Protein AF-A0A8X6GRM2-F1 (afdb_monomer)

Nearest PDB structures (foldseek):
  4hec-assembly1_A  TM=7.663E-01  e=2.145E-01  Mycobacterium tuberculosis H37Rv
  4hvj-assembly1_A  TM=6.671E-01  e=1.129E-01  Mycobacterium tuberculosis H37Rv
  4hec-assembly1_B  TM=6.424E-01  e=8.730E-02  Mycobacterium tub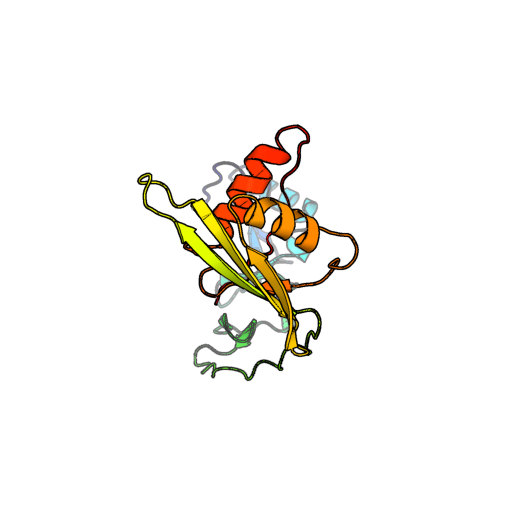erculosis H37Rv
  6vdc-assembly1_A  TM=6.188E-01  e=4.634E-01  Mycolicibacterium smegmatis
  3a98-assembly1_B  TM=2.927E-01  e=2.029E+00  Homo sapiens

Mean predicted aligned error: 14.41 Å

Radius of gyration: 28.97 Å; Cα contacts (8 Å, |Δi|>4): 260; chains: 1; bounding box: 62×34×67 Å

InterPro domains:
  IPR012337 Ribonuclease H-like superfamily [SSF53098] (100-181)
  IPR036397 Ribonuclease H superfamily [G3DSA:3.30.420.10] (96-188)

Organism: Trichonephila clavata (NCBI:txid2740835)

Structure (mmCIF, N/CA/C/O backbone):
data_AF-A0A8X6GRM2-F1
#
_entry.id   AF-A0A8X6GRM2-F1
#
loop_
_atom_site.group_PDB
_atom_site.id
_atom_site.type_symbol
_atom_site.label_atom_id
_atom_site.label_alt_id
_atom_site.label_comp_id
_atom_site.label_asym_id
_atom_site.label_entity_id
_atom_site.label_seq_id
_atom_site.pdbx_PDB_ins_code
_atom_site.Cartn_x
_atom_site.Cartn_y
_atom_site.Cartn_z
_atom_site.occupancy
_atom_site.B_iso_or_equiv
_atom_site.auth_seq_id
_atom_site.auth_comp_id
_atom_site.auth_asym_id
_atom_site.auth_atom_id
_atom_site.pdbx_PDB_model_num
ATOM 1 N N . MET A 1 1 ? 25.656 13.853 -28.458 1.00 44.56 1 MET A N 1
ATOM 2 C CA . MET A 1 1 ? 26.882 14.048 -27.655 1.00 44.56 1 MET A CA 1
ATOM 3 C C . MET A 1 1 ? 27.005 12.916 -26.645 1.00 44.56 1 MET A C 1
ATOM 5 O O . MET A 1 1 ? 26.009 12.570 -26.021 1.00 44.56 1 MET A O 1
ATOM 9 N N . HIS A 1 2 ? 28.186 12.307 -26.528 1.00 57.78 2 HIS A N 1
ATOM 10 C CA . HIS A 1 2 ? 28.483 11.285 -25.522 1.00 57.78 2 HIS A CA 1
ATOM 11 C C . HIS A 1 2 ? 28.728 11.97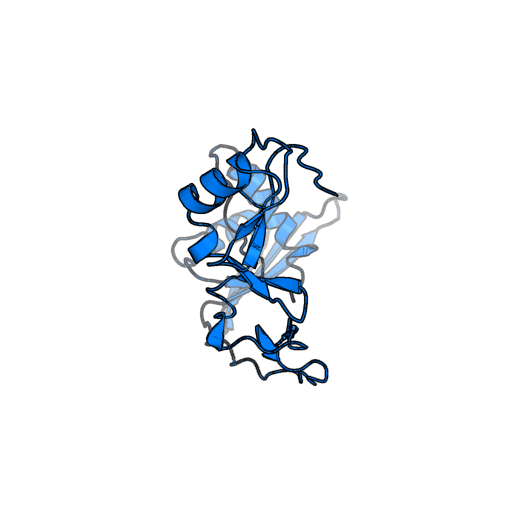2 -24.172 1.00 57.78 2 HIS A C 1
ATOM 13 O O . HIS A 1 2 ? 29.775 12.580 -23.981 1.00 57.78 2 HIS A O 1
ATOM 19 N N . ASN A 1 3 ? 27.759 11.898 -23.258 1.00 62.53 3 ASN A N 1
ATOM 20 C CA . ASN A 1 3 ? 27.896 12.397 -21.891 1.00 62.53 3 ASN A CA 1
ATOM 21 C C . ASN A 1 3 ? 27.797 11.206 -20.928 1.00 62.53 3 ASN A C 1
ATOM 23 O O . ASN A 1 3 ? 26.709 10.675 -20.705 1.00 62.53 3 ASN A O 1
ATOM 27 N N . CYS A 1 4 ? 28.944 10.731 -20.446 1.00 70.00 4 CYS A N 1
ATOM 28 C CA . CYS A 1 4 ? 29.032 9.641 -19.478 1.00 70.00 4 CYS A CA 1
ATOM 29 C C . CYS A 1 4 ? 29.541 10.218 -18.160 1.00 70.00 4 CYS A C 1
ATOM 31 O O . CYS A 1 4 ? 30.742 10.267 -17.934 1.00 70.00 4 CYS A O 1
ATOM 33 N N . THR A 1 5 ? 28.625 10.687 -17.317 1.00 68.06 5 THR A N 1
ATOM 34 C CA . THR A 1 5 ? 28.947 11.257 -16.001 1.00 68.06 5 THR A CA 1
ATOM 35 C C . THR A 1 5 ? 29.298 10.193 -14.964 1.00 68.06 5 THR A C 1
ATOM 37 O O . THR A 1 5 ? 30.147 10.435 -14.116 1.00 68.06 5 THR A O 1
ATOM 40 N N . THR A 1 6 ? 28.672 9.013 -15.022 1.00 76.44 6 THR A N 1
ATOM 41 C CA . THR A 1 6 ? 28.909 7.918 -14.056 1.00 76.44 6 THR A CA 1
ATOM 42 C C . THR A 1 6 ? 28.913 6.538 -14.703 1.00 76.44 6 THR A C 1
ATOM 44 O O . THR A 1 6 ? 29.794 5.734 -14.430 1.00 76.44 6 THR A O 1
ATOM 47 N N . ILE A 1 7 ? 27.942 6.245 -15.572 1.00 83.25 7 ILE A N 1
ATOM 48 C CA . ILE A 1 7 ? 27.835 4.974 -16.299 1.00 83.25 7 ILE A CA 1
ATOM 49 C C . ILE A 1 7 ? 27.408 5.262 -17.736 1.00 83.25 7 ILE A C 1
ATOM 51 O O . ILE A 1 7 ? 26.479 6.030 -17.988 1.00 83.25 7 ILE A O 1
ATOM 55 N N . CYS A 1 8 ? 28.051 4.608 -18.701 1.00 85.88 8 CYS A N 1
ATOM 56 C CA . CYS A 1 8 ? 27.677 4.755 -20.101 1.00 85.88 8 CYS A CA 1
ATOM 57 C C . CYS A 1 8 ? 26.325 4.101 -20.413 1.00 85.88 8 CYS A C 1
ATOM 59 O O . CYS A 1 8 ? 26.141 2.900 -20.244 1.00 85.88 8 CYS A O 1
ATOM 61 N N . HIS A 1 9 ? 25.384 4.849 -20.985 1.00 83.62 9 HIS A N 1
ATOM 62 C CA . HIS A 1 9 ? 24.090 4.299 -21.415 1.00 83.62 9 HIS A CA 1
ATOM 63 C C . HIS A 1 9 ? 24.210 3.277 -22.571 1.00 83.62 9 HIS A C 1
ATOM 65 O O . HIS A 1 9 ? 23.285 2.491 -22.813 1.00 83.62 9 HIS A O 1
ATOM 71 N N . VAL A 1 10 ? 25.340 3.261 -23.293 1.00 86.00 10 VAL A N 1
ATOM 72 C CA . VAL A 1 10 ? 25.590 2.342 -24.416 1.00 86.00 10 VAL A CA 1
ATOM 73 C C . VAL A 1 10 ? 26.208 1.021 -23.978 1.00 86.00 10 VAL A C 1
ATOM 75 O O . VAL A 1 10 ? 25.630 -0.027 -24.282 1.00 86.00 10 VAL A O 1
ATOM 78 N N . CYS A 1 11 ? 27.338 1.066 -23.268 1.00 86.94 11 CYS A N 1
ATOM 79 C CA . CYS A 1 11 ? 28.071 -0.125 -22.832 1.00 86.94 11 CYS A CA 1
ATOM 80 C C . CYS A 1 11 ? 27.881 -0.483 -21.353 1.00 86.94 11 CYS A C 1
ATOM 82 O O . CYS A 1 11 ? 28.334 -1.544 -20.946 1.00 86.94 11 CYS A O 1
ATOM 84 N N . ARG A 1 12 ? 27.217 0.365 -20.554 1.00 86.75 12 ARG A N 1
ATOM 85 C CA . ARG A 1 12 ? 27.050 0.238 -19.090 1.00 86.75 12 ARG A CA 1
ATOM 86 C C . ARG A 1 12 ? 28.351 0.146 -18.285 1.00 86.75 12 ARG A C 1
ATOM 88 O O . ARG A 1 12 ? 28.308 -0.210 -17.115 1.00 86.75 12 ARG A O 1
ATOM 95 N N . SER A 1 13 ? 29.484 0.523 -18.878 1.00 84.94 13 SER A N 1
ATOM 96 C CA . SER A 1 13 ? 30.756 0.646 -18.163 1.00 84.94 13 SER A CA 1
ATOM 97 C C . SER A 1 13 ? 30.879 2.019 -17.482 1.00 84.94 13 SER A C 1
ATOM 99 O O . SER A 1 13 ? 30.493 3.023 -18.100 1.00 84.94 13 SER A O 1
ATOM 101 N N . PRO A 1 14 ? 31.421 2.088 -16.249 1.00 82.88 14 PRO A N 1
ATOM 102 C CA . PRO A 1 14 ? 31.772 3.346 -15.593 1.00 82.88 14 PRO A CA 1
ATOM 103 C C . PRO A 1 14 ? 33.040 3.990 -16.178 1.00 82.88 14 PRO A C 1
ATOM 105 O O . PRO A 1 14 ? 33.195 5.203 -16.131 1.00 82.88 14 PRO A O 1
ATOM 108 N N . SER A 1 15 ? 33.924 3.201 -16.793 1.00 82.75 15 SER A N 1
ATOM 109 C CA . SER A 1 15 ? 35.199 3.642 -17.376 1.00 82.75 15 SER A CA 1
ATOM 110 C C . SER A 1 15 ? 35.126 3.764 -18.903 1.00 82.75 15 SER A C 1
ATOM 112 O O . SER A 1 15 ? 36.014 3.328 -19.632 1.00 82.75 15 SER A O 1
ATOM 114 N N . CYS A 1 16 ? 34.030 4.318 -19.426 1.00 82.44 16 CYS A N 1
ATOM 115 C CA . CYS A 1 16 ? 33.823 4.407 -20.871 1.00 82.44 16 CYS A CA 1
ATOM 116 C C . CYS A 1 16 ? 34.773 5.419 -21.529 1.00 82.44 16 CYS A C 1
ATOM 118 O O . CYS A 1 16 ? 34.679 6.619 -21.283 1.00 82.44 16 CYS A O 1
ATOM 120 N N . GLN A 1 17 ? 35.638 4.935 -22.422 1.00 80.75 17 GLN A N 1
ATOM 121 C CA . GLN A 1 17 ? 36.546 5.770 -23.210 1.00 80.75 17 GLN A CA 1
ATOM 122 C C . GLN A 1 17 ? 35.862 6.312 -24.470 1.00 80.75 17 GLN A C 1
ATOM 124 O O . GLN A 1 17 ? 35.078 5.603 -25.107 1.00 80.75 17 GLN A O 1
ATOM 129 N N . ILE A 1 18 ? 36.174 7.556 -24.837 1.00 78.75 18 ILE A N 1
ATOM 130 C CA . ILE A 1 18 ? 35.721 8.192 -26.081 1.00 78.75 18 ILE A CA 1
ATOM 131 C C . ILE A 1 18 ? 36.752 7.907 -27.171 1.00 78.75 18 ILE A C 1
ATOM 133 O O . ILE A 1 18 ? 37.951 8.003 -26.933 1.00 78.75 18 ILE A O 1
ATOM 137 N N . GLY A 1 19 ? 36.286 7.563 -28.363 1.00 83.00 19 GLY A N 1
ATOM 138 C CA . GLY A 1 19 ? 37.124 7.337 -29.529 1.00 83.00 19 GLY A CA 1
ATOM 139 C C . GLY A 1 19 ? 36.282 7.346 -30.797 1.00 83.00 19 GLY A C 1
ATOM 140 O O . GLY A 1 19 ? 35.220 7.972 -30.855 1.00 83.00 19 GLY A O 1
ATOM 141 N N . GLU A 1 20 ? 36.741 6.631 -31.817 1.00 84.56 20 GLU A N 1
ATOM 142 C CA . GLU A 1 20 ? 35.996 6.516 -33.065 1.00 84.56 20 GLU A CA 1
ATOM 143 C C . GLU A 1 20 ? 34.684 5.757 -32.861 1.00 84.56 20 GLU A C 1
ATOM 145 O O . GLU A 1 20 ? 34.629 4.674 -32.267 1.00 84.56 20 GLU A O 1
ATOM 150 N N . SER A 1 21 ? 33.596 6.355 -33.347 1.00 85.50 21 SER A N 1
ATOM 151 C CA . SER A 1 21 ? 32.270 5.768 -33.212 1.00 85.50 21 SER A CA 1
ATOM 152 C C . SER A 1 21 ? 32.109 4.592 -34.166 1.00 85.50 21 SER A C 1
ATOM 154 O O . SER A 1 21 ? 32.223 4.736 -35.380 1.00 85.50 21 SER A O 1
ATOM 156 N N . LYS A 1 22 ? 31.758 3.434 -33.612 1.00 87.12 22 LYS A N 1
ATOM 157 C CA . LYS A 1 22 ? 31.530 2.190 -34.353 1.00 87.12 22 LYS A CA 1
ATOM 158 C C . LYS A 1 22 ? 30.083 1.753 -34.194 1.00 87.12 22 LYS A C 1
ATOM 160 O O . LYS A 1 22 ? 29.509 1.877 -33.114 1.00 87.12 22 LYS A O 1
ATOM 165 N N . ARG A 1 23 ? 29.465 1.235 -35.254 1.00 89.69 23 ARG A N 1
ATOM 166 C CA . ARG A 1 23 ? 28.099 0.696 -35.187 1.00 89.69 23 ARG A CA 1
ATOM 167 C C . ARG A 1 23 ? 28.132 -0.810 -35.014 1.00 89.69 23 ARG A C 1
ATOM 169 O O . ARG A 1 23 ? 28.815 -1.503 -35.761 1.00 89.69 23 ARG A O 1
ATOM 176 N N . CYS A 1 24 ? 27.368 -1.321 -34.057 1.00 90.06 24 CYS A N 1
ATOM 177 C CA . CYS A 1 24 ? 27.240 -2.758 -33.871 1.00 90.06 24 CYS A CA 1
ATOM 178 C C . CYS A 1 24 ? 26.323 -3.376 -34.931 1.00 90.06 24 CYS A C 1
ATOM 180 O O . CYS A 1 24 ? 25.191 -2.933 -35.088 1.00 90.06 24 CYS A O 1
ATOM 182 N N . CYS A 1 25 ? 26.776 -4.418 -35.632 1.00 88.75 25 CYS A N 1
ATOM 183 C CA . CYS A 1 25 ? 25.959 -5.137 -36.616 1.00 88.75 25 CYS A CA 1
ATOM 184 C C . CYS A 1 25 ? 24.812 -5.944 -35.981 1.00 88.75 25 CYS A C 1
ATOM 186 O O . CYS A 1 25 ? 23.759 -6.100 -36.594 1.00 88.75 25 CYS A O 1
ATOM 188 N N . ASP A 1 26 ? 24.977 -6.394 -34.735 1.00 88.06 26 ASP A N 1
ATOM 189 C CA . ASP A 1 26 ? 24.023 -7.289 -34.064 1.00 88.06 26 ASP A CA 1
ATOM 190 C C . ASP A 1 26 ? 22.801 -6.521 -33.519 1.00 88.06 26 ASP A C 1
ATOM 192 O O . ASP A 1 26 ? 21.641 -6.944 -33.635 1.00 88.06 26 ASP A O 1
ATOM 196 N N . CYS A 1 27 ? 23.054 -5.350 -32.928 1.00 90.25 27 CYS A N 1
ATOM 197 C CA . CYS A 1 27 ? 22.046 -4.536 -32.249 1.00 90.25 27 CYS A CA 1
ATOM 198 C C . CYS A 1 27 ? 21.827 -3.150 -32.872 1.00 90.25 27 CYS A C 1
ATOM 200 O O . CYS A 1 27 ? 20.965 -2.418 -32.396 1.00 90.25 27 CYS A O 1
ATOM 202 N N . ASP A 1 28 ? 22.582 -2.778 -33.910 1.00 91.31 28 ASP A N 1
ATOM 203 C CA . ASP A 1 28 ? 22.515 -1.489 -34.621 1.00 91.31 28 ASP A CA 1
ATOM 204 C C . ASP A 1 28 ? 22.774 -0.236 -33.762 1.00 91.31 28 ASP A C 1
ATOM 206 O O . ASP A 1 28 ? 22.647 0.887 -34.252 1.00 91.31 28 ASP A O 1
ATOM 210 N N . ARG A 1 29 ? 23.188 -0.400 -32.498 1.00 90.50 29 ARG A N 1
ATOM 211 C CA . ARG A 1 29 ? 23.549 0.715 -31.613 1.00 90.50 29 ARG A CA 1
ATOM 212 C C . ARG A 1 29 ? 24.912 1.289 -32.001 1.00 90.50 29 ARG A C 1
ATOM 214 O O . ARG A 1 29 ? 25.844 0.543 -32.308 1.00 90.50 29 ARG A O 1
ATOM 221 N N . ASN A 1 30 ? 25.038 2.613 -31.930 1.00 89.12 30 ASN A N 1
ATOM 222 C CA . ASN A 1 30 ? 26.325 3.302 -32.048 1.00 89.12 30 ASN A CA 1
ATOM 223 C C . ASN A 1 30 ? 27.081 3.261 -30.718 1.00 89.12 30 ASN A C 1
ATOM 225 O O . ASN A 1 30 ? 26.595 3.768 -29.708 1.00 89.12 30 ASN A O 1
ATOM 229 N N . THR A 1 31 ? 28.277 2.683 -30.733 1.00 87.38 31 THR A N 1
ATOM 230 C CA . THR A 1 31 ? 29.219 2.642 -29.611 1.00 87.38 31 THR A CA 1
ATOM 231 C C . THR A 1 31 ? 30.257 3.745 -29.771 1.00 87.38 31 THR A C 1
ATOM 233 O O . THR A 1 31 ? 30.744 3.967 -30.876 1.00 87.38 31 THR A O 1
ATOM 236 N N . GLY A 1 32 ? 30.594 4.433 -28.679 1.00 83.44 32 GLY A N 1
ATOM 237 C CA . GLY A 1 32 ? 31.442 5.633 -28.704 1.00 83.44 32 GLY A CA 1
ATOM 238 C C . GLY A 1 32 ? 32.953 5.390 -28.783 1.00 83.44 32 GLY A C 1
ATOM 239 O O . GLY A 1 32 ? 33.701 6.355 -28.696 1.00 83.44 32 GLY A O 1
ATOM 240 N N . SER A 1 33 ? 33.398 4.133 -28.873 1.00 88.12 33 SER A N 1
ATOM 241 C CA . SER A 1 33 ? 34.798 3.708 -29.038 1.00 88.12 33 SER A CA 1
ATOM 242 C C . SER A 1 33 ? 34.879 2.189 -29.225 1.00 88.12 33 SER A C 1
ATOM 244 O O . SER A 1 33 ? 33.906 1.472 -28.963 1.00 88.12 33 SER A O 1
ATOM 246 N N . GLU A 1 34 ? 36.057 1.673 -29.586 1.00 87.62 34 GLU A N 1
ATOM 247 C CA . GLU A 1 34 ? 36.329 0.227 -29.597 1.00 87.62 34 GLU A CA 1
ATOM 248 C C . GLU A 1 34 ? 36.202 -0.392 -28.190 1.00 87.62 34 GLU A C 1
ATOM 250 O O . GLU A 1 34 ? 35.673 -1.492 -28.035 1.00 87.62 34 GLU A O 1
ATOM 255 N N . PHE A 1 35 ? 36.598 0.337 -27.140 1.00 88.19 35 PHE A N 1
ATOM 256 C CA . PHE A 1 35 ? 36.386 -0.088 -25.753 1.00 88.19 35 PHE A CA 1
ATOM 257 C C . PHE A 1 35 ? 34.892 -0.212 -25.426 1.00 88.19 35 PHE A C 1
ATOM 259 O O . PHE A 1 35 ? 34.437 -1.225 -24.894 1.00 88.19 35 PHE A O 1
ATOM 266 N N . CYS A 1 36 ? 34.103 0.801 -25.801 1.00 88.19 36 CYS A N 1
ATOM 267 C CA . CYS A 1 36 ? 32.653 0.799 -25.632 1.00 88.19 36 CYS A CA 1
ATOM 268 C C . CYS A 1 36 ? 32.012 -0.385 -26.375 1.00 88.19 36 CYS A C 1
ATOM 270 O O . CYS A 1 36 ? 31.091 -1.006 -25.848 1.00 88.19 36 CYS A O 1
ATOM 272 N N . PHE A 1 37 ? 32.521 -0.734 -27.560 1.00 88.88 37 PHE A N 1
ATOM 273 C CA . PHE A 1 37 ? 32.056 -1.874 -28.348 1.00 88.88 37 PHE A CA 1
ATOM 274 C C . PHE A 1 37 ? 32.299 -3.223 -27.660 1.00 88.88 37 PHE A C 1
ATOM 276 O O . PHE A 1 37 ? 31.374 -4.035 -27.576 1.00 88.88 37 PHE A O 1
ATOM 283 N N . LYS A 1 38 ? 33.504 -3.445 -27.124 1.00 89.38 38 LYS A N 1
ATOM 284 C CA . LYS A 1 38 ? 33.845 -4.675 -26.391 1.00 89.38 38 LYS A CA 1
ATOM 285 C C . LYS A 1 38 ? 33.009 -4.819 -25.122 1.00 89.38 38 LYS A C 1
ATOM 287 O O . LYS A 1 38 ? 32.263 -5.787 -24.995 1.00 89.38 38 LYS A O 1
ATOM 292 N N . ALA A 1 39 ? 33.006 -3.789 -24.274 1.00 90.38 39 ALA A N 1
ATOM 293 C CA . ALA A 1 39 ? 32.221 -3.778 -23.040 1.00 90.38 39 ALA A CA 1
ATOM 294 C C . ALA A 1 39 ? 30.712 -3.942 -23.307 1.00 90.38 39 ALA A C 1
ATOM 296 O O . ALA A 1 39 ? 29.997 -4.583 -22.543 1.00 90.38 39 ALA A O 1
ATOM 297 N N . HIS A 1 40 ? 30.203 -3.388 -24.413 1.00 89.62 40 HIS A N 1
ATOM 298 C CA . HIS A 1 40 ? 28.812 -3.569 -24.827 1.00 89.62 40 HIS A CA 1
ATOM 299 C C . HIS A 1 40 ? 28.461 -5.041 -25.114 1.00 89.62 40 HIS A C 1
ATOM 301 O O . HIS A 1 40 ? 27.376 -5.486 -24.724 1.00 89.62 40 HIS A O 1
ATOM 307 N N . LYS A 1 41 ? 29.361 -5.783 -25.777 1.00 89.06 41 LYS A N 1
ATOM 308 C CA . LYS A 1 41 ? 29.188 -7.217 -26.055 1.00 89.06 41 LYS A CA 1
ATOM 309 C C . LYS A 1 41 ? 29.347 -8.063 -24.794 1.00 89.06 41 LYS A C 1
ATOM 311 O O . LYS A 1 41 ? 28.481 -8.885 -24.522 1.00 89.06 41 LYS A O 1
ATOM 316 N N . GLU A 1 42 ? 30.387 -7.812 -24.005 1.00 90.94 42 GLU A N 1
ATOM 317 C CA . GLU A 1 42 ? 30.668 -8.537 -22.756 1.00 90.94 42 GLU A CA 1
ATOM 318 C C . GLU A 1 42 ? 29.528 -8.401 -21.738 1.00 90.94 42 GLU A C 1
ATOM 320 O O . GLU A 1 42 ? 29.125 -9.378 -21.115 1.00 90.94 42 GLU A O 1
ATOM 325 N N . ASN A 1 43 ? 28.915 -7.217 -21.637 1.00 88.88 43 ASN A N 1
ATOM 326 C CA . ASN A 1 43 ? 27.765 -6.982 -20.758 1.00 88.88 43 ASN A CA 1
ATOM 327 C C . ASN A 1 43 ? 26.434 -7.565 -21.289 1.00 88.88 43 ASN A C 1
ATOM 329 O O . ASN A 1 43 ? 25.370 -7.320 -20.701 1.00 88.88 43 ASN A O 1
ATOM 333 N N . GLY A 1 44 ? 26.451 -8.290 -22.416 1.00 90.06 44 GLY A N 1
ATOM 334 C CA . GLY A 1 44 ? 25.271 -8.929 -23.009 1.00 90.06 44 GLY A CA 1
ATOM 335 C C . GLY A 1 44 ? 24.184 -7.929 -23.410 1.00 90.06 44 GLY A C 1
ATOM 336 O O . GLY A 1 44 ? 22.986 -8.191 -23.274 1.00 90.06 44 GLY A O 1
ATOM 337 N N . LEU A 1 45 ? 24.570 -6.717 -23.828 1.00 89.81 45 LEU A N 1
ATOM 338 C CA . LEU A 1 45 ? 23.604 -5.671 -24.172 1.00 89.81 45 LEU A CA 1
ATOM 339 C C . LEU A 1 45 ? 23.003 -5.876 -25.564 1.00 89.81 45 LEU A C 1
ATOM 341 O O . LEU A 1 45 ? 21.862 -5.458 -25.774 1.00 89.81 45 LEU A O 1
ATOM 345 N N . CYS A 1 46 ? 23.721 -6.547 -26.473 1.00 90.25 46 CYS A N 1
ATOM 346 C CA . CYS A 1 46 ? 23.211 -6.955 -27.788 1.00 90.25 46 CYS A CA 1
ATOM 347 C C . CYS A 1 46 ? 21.937 -7.805 -27.687 1.00 90.25 46 CYS A C 1
ATOM 349 O O . CYS A 1 46 ? 21.029 -7.650 -28.511 1.00 90.25 46 CYS A O 1
ATOM 351 N N . ASP A 1 47 ? 21.858 -8.655 -26.663 1.00 90.06 47 ASP A N 1
ATOM 352 C CA . ASP A 1 47 ? 20.760 -9.608 -26.450 1.00 90.06 47 ASP A CA 1
ATOM 353 C C . ASP A 1 47 ? 19.552 -8.965 -25.770 1.00 90.06 47 ASP A C 1
ATOM 355 O O . ASP A 1 47 ? 18.442 -9.491 -25.800 1.00 90.06 47 ASP A O 1
ATOM 359 N N . LYS A 1 48 ? 19.746 -7.797 -25.154 1.00 90.9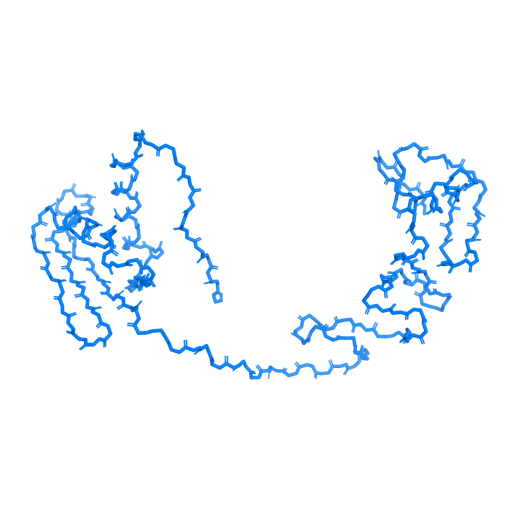4 48 LYS A N 1
ATOM 360 C CA . LYS A 1 48 ? 18.701 -7.096 -24.398 1.00 90.94 48 LYS A CA 1
ATOM 361 C C . LYS A 1 48 ? 18.123 -5.922 -25.168 1.00 90.94 48 LYS A C 1
ATOM 363 O O . LYS A 1 48 ? 16.933 -5.644 -25.044 1.00 90.94 48 LYS A O 1
ATOM 368 N N . LEU A 1 49 ? 18.951 -5.221 -25.936 1.00 92.25 49 LEU A N 1
ATOM 369 C CA . LEU A 1 49 ? 18.611 -3.958 -26.580 1.00 92.25 49 LEU A CA 1
ATOM 370 C C . LEU A 1 49 ? 19.009 -3.978 -28.054 1.00 92.25 49 LEU A C 1
ATOM 372 O O . LEU A 1 49 ? 20.021 -4.564 -28.426 1.00 92.25 49 LEU A O 1
ATOM 376 N N . TYR A 1 50 ? 18.253 -3.270 -28.884 1.00 92.88 50 TYR A N 1
ATOM 377 C CA . TYR A 1 50 ? 18.657 -2.922 -30.246 1.00 92.88 50 TYR A CA 1
ATOM 378 C C . TYR A 1 50 ? 18.142 -1.530 -30.604 1.00 92.88 50 TYR A C 1
ATOM 380 O O . TYR A 1 50 ? 17.225 -1.014 -29.963 1.00 92.88 50 TYR A O 1
ATOM 388 N N . GLN A 1 51 ? 18.738 -0.917 -31.619 1.00 92.31 51 GLN A N 1
ATOM 389 C CA . GLN A 1 51 ? 18.313 0.358 -32.173 1.00 92.31 51 GLN A CA 1
ATOM 390 C C . GLN A 1 51 ? 17.687 0.141 -33.550 1.00 92.31 51 GLN A C 1
ATOM 392 O O . GLN A 1 51 ? 18.250 -0.534 -34.406 1.00 92.31 51 GLN A O 1
ATOM 397 N N . CYS A 1 52 ? 16.505 0.701 -33.786 1.00 91.44 52 CYS A N 1
ATOM 398 C CA . CYS A 1 52 ? 15.895 0.643 -35.109 1.00 91.44 52 CYS A CA 1
ATOM 399 C C . CYS A 1 52 ? 16.610 1.602 -36.070 1.00 91.44 52 CYS A C 1
ATOM 401 O O . CYS A 1 52 ? 16.777 2.776 -35.754 1.00 91.44 52 CYS A O 1
ATOM 403 N N . ARG A 1 53 ? 16.971 1.140 -37.274 1.00 89.56 53 ARG A N 1
ATOM 404 C CA . ARG A 1 53 ? 17.614 1.990 -38.295 1.00 89.56 53 ARG A CA 1
ATOM 405 C C . ARG A 1 53 ? 16.695 3.061 -38.886 1.00 89.56 53 ARG A C 1
ATOM 407 O O . ARG A 1 53 ? 17.193 4.064 -39.372 1.00 89.56 53 ARG A O 1
ATOM 414 N N . LYS A 1 54 ? 15.377 2.836 -38.868 1.00 89.19 54 LYS A N 1
ATOM 415 C CA . LYS A 1 54 ? 14.389 3.745 -39.468 1.00 89.19 54 LYS A CA 1
ATOM 416 C C . LYS A 1 54 ? 13.943 4.838 -38.497 1.00 89.19 54 LYS A C 1
ATOM 418 O O . LYS A 1 54 ? 13.988 6.007 -38.842 1.00 89.19 54 LYS A O 1
ATOM 423 N N . CYS A 1 55 ? 13.530 4.466 -37.281 1.00 88.25 55 CYS A N 1
ATOM 424 C CA . CYS A 1 55 ? 13.030 5.426 -36.286 1.00 88.25 55 CYS A CA 1
ATOM 425 C C . CYS A 1 55 ? 14.055 5.812 -35.210 1.00 88.25 55 CYS A C 1
ATOM 427 O O . CYS A 1 55 ? 13.723 6.566 -34.299 1.00 88.25 55 CYS A O 1
ATOM 429 N N . CYS A 1 56 ? 15.270 5.255 -35.255 1.00 88.75 56 CYS A N 1
ATOM 430 C CA . CYS A 1 56 ? 16.356 5.493 -34.297 1.00 88.75 56 CYS A CA 1
ATOM 431 C C . CYS A 1 56 ? 16.039 5.166 -32.822 1.00 88.75 56 CYS A C 1
ATOM 433 O O . CYS A 1 56 ? 16.913 5.356 -31.973 1.00 88.75 56 CYS A O 1
ATOM 435 N N . LYS A 1 57 ? 14.847 4.631 -32.503 1.00 88.19 57 LYS A N 1
ATOM 436 C CA . LYS A 1 57 ? 14.451 4.226 -31.144 1.00 88.19 57 LYS A CA 1
ATOM 437 C C . LYS A 1 57 ? 15.273 3.033 -30.661 1.00 88.19 57 LYS A C 1
ATOM 439 O O . LYS A 1 57 ? 15.529 2.097 -31.420 1.00 88.19 57 LYS A O 1
ATOM 444 N N . VAL A 1 58 ? 15.639 3.062 -29.380 1.00 90.69 58 VAL A N 1
ATOM 445 C CA . VAL A 1 58 ? 16.276 1.942 -28.678 1.00 90.69 58 VAL A CA 1
ATOM 446 C C . VAL A 1 58 ? 15.193 1.138 -27.965 1.00 90.69 58 VAL A C 1
ATOM 448 O O . VAL A 1 58 ? 14.537 1.654 -27.064 1.00 90.69 58 VAL A O 1
ATOM 451 N N . ASN A 1 59 ? 15.013 -0.119 -28.364 1.00 88.56 59 ASN A N 1
ATOM 452 C CA . ASN A 1 59 ? 13.971 -1.001 -27.845 1.00 88.56 59 ASN A CA 1
ATOM 453 C C . ASN A 1 59 ? 14.570 -2.148 -27.030 1.00 88.56 59 ASN A C 1
ATOM 455 O O . ASN A 1 59 ? 15.639 -2.675 -27.353 1.00 88.56 59 ASN A O 1
ATOM 459 N N . LEU A 1 60 ? 13.839 -2.569 -25.998 1.00 89.81 60 LEU A N 1
ATOM 460 C CA . LEU A 1 60 ? 14.098 -3.806 -25.269 1.00 89.81 60 LEU A CA 1
ATOM 461 C C . LEU A 1 60 ? 13.581 -4.992 -26.084 1.00 89.81 60 LEU A C 1
ATOM 463 O O . LEU A 1 60 ? 12.395 -5.049 -26.404 1.00 89.81 60 LEU A O 1
ATOM 467 N N . ARG A 1 61 ? 14.444 -5.973 -26.371 1.00 89.69 61 ARG A N 1
ATOM 468 C CA . ARG A 1 61 ? 14.070 -7.175 -27.137 1.00 89.69 61 ARG A CA 1
ATOM 469 C C . ARG A 1 61 ? 12.950 -7.977 -26.474 1.00 89.69 61 ARG A C 1
ATOM 471 O O . ARG A 1 61 ? 12.146 -8.561 -27.186 1.00 89.69 61 ARG A O 1
ATOM 478 N N . LYS A 1 62 ? 12.879 -7.959 -25.135 1.00 87.88 62 LYS A N 1
ATOM 479 C CA . LYS A 1 62 ? 11.807 -8.604 -24.358 1.00 87.88 62 LYS A CA 1
ATOM 480 C C . LYS A 1 62 ? 10.422 -7.986 -24.586 1.00 87.88 62 LYS A C 1
ATOM 482 O O . LYS A 1 62 ? 9.432 -8.695 -24.493 1.00 87.88 62 LYS A O 1
ATOM 487 N N . ASP A 1 63 ? 10.365 -6.683 -24.863 1.00 83.69 63 ASP A N 1
ATOM 488 C CA . ASP A 1 63 ? 9.105 -5.943 -24.987 1.00 83.69 63 ASP A CA 1
ATOM 489 C C . ASP A 1 63 ? 8.698 -5.800 -26.462 1.00 83.69 63 ASP A C 1
ATOM 491 O O . ASP A 1 63 ? 7.515 -5.736 -26.779 1.00 83.69 63 ASP A O 1
ATOM 495 N N . CYS A 1 64 ? 9.678 -5.737 -27.368 1.00 85.06 64 CYS A N 1
ATOM 496 C CA . CYS A 1 64 ? 9.468 -5.612 -28.805 1.00 85.06 64 CYS A CA 1
ATOM 497 C C . CYS A 1 64 ? 10.626 -6.295 -29.554 1.00 85.06 64 CYS A C 1
ATOM 499 O O . CYS A 1 64 ? 11.671 -5.665 -29.766 1.00 85.06 64 CYS A O 1
ATOM 501 N N . PRO A 1 65 ? 10.487 -7.576 -29.946 1.00 87.06 65 PRO A N 1
ATOM 502 C CA . PRO A 1 65 ? 11.490 -8.277 -30.741 1.00 87.06 65 PRO A CA 1
ATOM 503 C C . PRO A 1 65 ? 11.819 -7.521 -32.031 1.00 87.06 65 PRO A C 1
ATOM 505 O O . PRO A 1 65 ? 10.939 -6.947 -32.669 1.00 87.06 65 PRO A O 1
ATOM 508 N N . LYS A 1 66 ? 13.088 -7.554 -32.460 1.00 84.50 66 LYS A N 1
ATOM 509 C CA . LYS A 1 66 ? 13.554 -6.825 -33.658 1.00 84.50 66 LYS A CA 1
ATOM 510 C C . LYS A 1 66 ? 12.760 -7.187 -34.924 1.00 84.50 66 LYS A C 1
ATOM 512 O O . LYS A 1 66 ? 12.566 -6.326 -35.772 1.00 84.50 66 LYS A O 1
ATOM 517 N N . SER A 1 67 ? 12.288 -8.431 -35.030 1.00 85.50 67 SER A N 1
ATOM 518 C CA . SER A 1 67 ? 11.461 -8.926 -36.140 1.00 85.50 67 SER A CA 1
ATOM 519 C C . SER A 1 67 ? 10.021 -8.405 -36.135 1.00 85.50 67 SER A C 1
ATOM 521 O O . SER A 1 67 ? 9.397 -8.362 -37.187 1.00 85.50 67 SER A O 1
ATOM 523 N N . GLN A 1 68 ? 9.491 -8.015 -34.975 1.00 85.19 68 GLN A N 1
ATOM 524 C CA . GLN A 1 68 ? 8.100 -7.576 -34.804 1.00 85.19 68 GLN A CA 1
ATOM 525 C C . GLN A 1 68 ? 7.970 -6.054 -34.694 1.00 85.19 68 GLN A C 1
ATOM 527 O O . GLN A 1 68 ? 6.871 -5.533 -34.551 1.00 85.19 68 GLN A O 1
ATOM 532 N N . HIS A 1 69 ? 9.086 -5.331 -34.739 1.00 86.75 69 HIS A N 1
ATOM 533 C CA . HIS A 1 69 ? 9.086 -3.888 -34.592 1.00 86.75 69 HIS A CA 1
ATOM 534 C C . HIS A 1 69 ? 8.516 -3.180 -35.815 1.00 86.75 69 HIS A C 1
ATOM 536 O O . HIS A 1 69 ? 9.089 -3.262 -36.905 1.00 86.75 69 HIS A O 1
ATOM 542 N N . GLN A 1 70 ? 7.476 -2.376 -35.603 1.00 87.44 70 GLN A N 1
ATOM 543 C CA . GLN A 1 70 ? 7.002 -1.423 -36.597 1.00 87.44 70 GLN A CA 1
ATOM 544 C C . GLN A 1 70 ? 7.261 0.010 -36.120 1.00 87.44 70 GLN A C 1
ATOM 546 O O . GLN A 1 70 ? 7.041 0.386 -34.966 1.00 87.44 70 GLN A O 1
ATOM 551 N N . CYS A 1 71 ? 7.806 0.833 -37.015 1.00 87.81 71 CYS A N 1
ATOM 552 C CA . CYS A 1 71 ? 8.041 2.244 -36.719 1.00 87.81 71 CYS A CA 1
ATOM 553 C C . CYS A 1 71 ? 6.704 2.987 -36.619 1.00 87.81 71 CYS A C 1
ATOM 555 O O . CYS A 1 71 ? 5.787 2.695 -37.376 1.00 87.81 71 CYS A O 1
ATOM 557 N N . GLY A 1 72 ? 6.611 3.948 -35.699 1.00 83.44 72 GLY A N 1
ATOM 558 C CA . GLY A 1 72 ? 5.362 4.667 -35.403 1.00 83.44 72 GLY A CA 1
ATOM 559 C C . GLY A 1 72 ? 4.538 4.036 -34.278 1.00 83.44 72 GLY A C 1
ATOM 560 O O . GLY A 1 72 ? 3.730 4.719 -33.656 1.00 83.44 72 GLY A O 1
ATOM 561 N N . GLU A 1 73 ? 4.798 2.778 -33.914 1.00 86.06 73 GLU A N 1
ATOM 562 C CA . GLU A 1 73 ? 4.124 2.169 -32.772 1.00 86.06 73 GLU A CA 1
ATOM 563 C C . GLU A 1 73 ? 4.615 2.745 -31.432 1.00 86.06 73 GLU A C 1
ATOM 565 O O . GLU A 1 73 ? 5.790 3.104 -31.239 1.00 86.06 73 GLU A O 1
ATOM 570 N N . LYS A 1 74 ? 3.686 2.825 -30.479 1.00 82.94 74 LYS A N 1
ATOM 571 C CA . LYS A 1 74 ? 3.915 3.245 -29.094 1.00 82.94 74 LYS A CA 1
ATOM 572 C C . LYS A 1 74 ? 3.247 2.267 -28.135 1.00 82.94 74 LYS A C 1
ATOM 574 O O . LYS A 1 74 ? 2.246 1.642 -28.465 1.00 82.94 74 LYS A O 1
ATOM 579 N N . ARG A 1 75 ? 3.785 2.134 -26.923 1.00 83.12 75 ARG A N 1
ATOM 580 C CA . ARG A 1 75 ? 3.127 1.365 -25.861 1.00 83.12 75 ARG A CA 1
ATOM 581 C C . ARG A 1 75 ? 2.036 2.226 -25.232 1.00 83.12 75 ARG A C 1
ATOM 583 O O . ARG A 1 75 ? 2.330 3.305 -24.725 1.00 83.12 75 ARG A O 1
ATOM 590 N N . CYS A 1 76 ? 0.795 1.758 -25.252 1.00 84.56 76 CYS A N 1
ATOM 591 C CA . CYS A 1 76 ? -0.306 2.446 -24.588 1.00 84.56 76 CYS A CA 1
ATOM 592 C C . CYS A 1 76 ? -0.160 2.322 -23.056 1.00 84.56 76 CYS A C 1
ATOM 594 O O . CYS A 1 76 ? -0.024 1.197 -22.568 1.00 84.56 76 CYS A O 1
ATOM 596 N N . PRO A 1 77 ? -0.212 3.421 -22.279 1.00 81.69 77 PRO A N 1
ATOM 597 C CA . PRO A 1 77 ? -0.110 3.358 -20.818 1.00 81.69 77 PRO A CA 1
ATOM 598 C C . PRO A 1 77 ? -1.312 2.654 -20.173 1.00 81.69 77 PRO A C 1
ATOM 600 O O . PRO A 1 77 ? -1.149 1.976 -19.162 1.00 81.69 77 PRO A O 1
ATOM 603 N N . SER A 1 78 ? -2.493 2.755 -20.788 1.00 84.06 78 SER A N 1
ATOM 604 C CA . SER A 1 78 ? -3.739 2.203 -20.252 1.00 84.06 78 SER A CA 1
ATOM 605 C C . SER A 1 78 ? -3.870 0.703 -20.528 1.00 84.06 78 SER A C 1
ATOM 607 O O . SER A 1 78 ? -3.974 -0.088 -19.595 1.00 84.06 78 SER A O 1
ATOM 609 N N . CYS A 1 79 ? -3.801 0.271 -21.795 1.00 84.44 79 CYS A N 1
ATOM 610 C CA . CYS A 1 79 ? -3.952 -1.151 -22.139 1.00 84.44 79 CYS A CA 1
ATOM 611 C C . CYS A 1 79 ? -2.635 -1.948 -22.128 1.00 84.44 79 CYS A C 1
ATOM 613 O O . CYS A 1 79 ? -2.654 -3.165 -22.302 1.00 84.44 79 CYS A O 1
ATOM 615 N N . LYS A 1 80 ? -1.485 -1.284 -21.935 1.00 83.25 80 LYS A N 1
ATOM 616 C CA . LYS A 1 80 ? -0.128 -1.865 -21.856 1.00 83.25 80 LYS A CA 1
ATOM 617 C C . LYS A 1 80 ? 0.371 -2.584 -23.121 1.00 83.25 80 LYS A C 1
ATOM 619 O O . LYS A 1 80 ? 1.485 -3.116 -23.080 1.00 83.25 80 LYS A O 1
ATOM 624 N N . LYS A 1 81 ? -0.383 -2.555 -24.227 1.00 82.88 81 LYS A N 1
ATOM 625 C CA . LYS A 1 81 ? -0.038 -3.142 -25.538 1.00 82.88 81 LYS A CA 1
ATOM 626 C C . LYS A 1 81 ? 0.736 -2.156 -26.425 1.00 82.88 81 LYS A C 1
ATOM 628 O O . LYS A 1 81 ? 0.624 -0.942 -26.249 1.00 82.88 81 LYS A O 1
ATOM 633 N N . VAL A 1 82 ? 1.516 -2.684 -27.369 1.00 83.19 82 VAL A N 1
ATOM 634 C CA . VAL A 1 82 ? 2.127 -1.911 -28.464 1.00 83.19 82 VAL A CA 1
ATOM 635 C C . VAL A 1 82 ? 1.057 -1.679 -29.526 1.00 83.19 82 VAL A C 1
ATOM 637 O O . VAL A 1 82 ? 0.364 -2.614 -29.917 1.00 83.19 82 VAL A O 1
ATOM 640 N N . VAL A 1 83 ? 0.858 -0.423 -29.905 1.00 85.06 83 VAL A N 1
ATOM 641 C CA . VAL A 1 83 ? -0.258 0.023 -30.741 1.00 85.06 83 VAL A CA 1
ATOM 642 C C . VAL A 1 83 ? 0.203 1.112 -31.704 1.00 85.06 83 VAL A C 1
ATOM 644 O O . VAL A 1 83 ? 1.200 1.793 -31.450 1.00 85.06 83 VAL A O 1
ATOM 647 N N . ALA A 1 84 ? -0.545 1.309 -32.788 1.00 85.19 84 ALA A N 1
ATOM 648 C CA . ALA A 1 84 ? -0.307 2.386 -33.740 1.00 85.19 84 ALA A CA 1
ATOM 649 C C . ALA A 1 84 ? -0.434 3.784 -33.098 1.00 85.19 84 ALA A C 1
ATOM 651 O O . ALA A 1 84 ? -1.019 3.970 -32.026 1.00 85.19 84 ALA A O 1
ATOM 652 N N . GLU A 1 85 ? 0.112 4.793 -33.772 1.00 83.00 85 GLU A N 1
ATOM 653 C CA . GLU A 1 85 ? 0.155 6.172 -33.279 1.00 83.00 85 GLU A CA 1
ATOM 654 C C . GLU A 1 85 ? -1.241 6.764 -33.007 1.00 83.00 85 GLU A C 1
ATOM 656 O O . GLU A 1 85 ? -1.429 7.469 -32.011 1.00 83.00 85 GLU A O 1
ATOM 661 N N . ASN A 1 86 ? -2.230 6.389 -33.821 1.00 84.81 86 ASN A N 1
ATOM 662 C CA . ASN A 1 86 ? -3.634 6.803 -33.741 1.00 84.81 86 ASN A CA 1
ATOM 663 C C . ASN A 1 86 ? -4.507 5.909 -32.833 1.00 84.81 86 ASN A C 1
ATOM 665 O O . ASN A 1 86 ? -5.731 5.913 -32.949 1.00 84.81 86 ASN A O 1
ATOM 6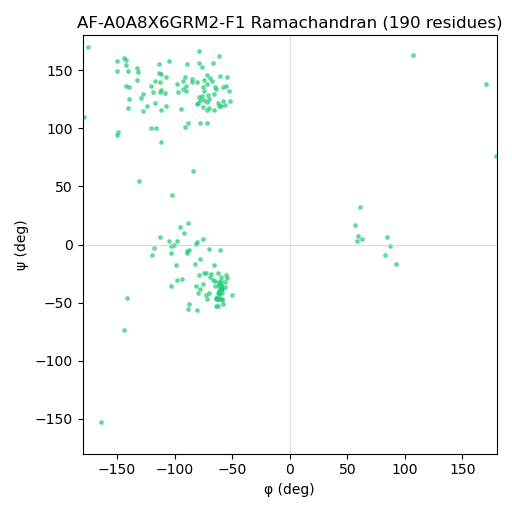69 N N . HIS A 1 87 ? -3.905 5.118 -31.943 1.00 88.44 87 HIS A N 1
ATOM 670 C CA . HIS A 1 87 ? -4.647 4.234 -31.049 1.00 88.44 87 HIS A CA 1
ATOM 671 C C . HIS A 1 87 ? -5.595 4.987 -30.104 1.00 88.44 87 HIS A C 1
ATOM 673 O O . HIS A 1 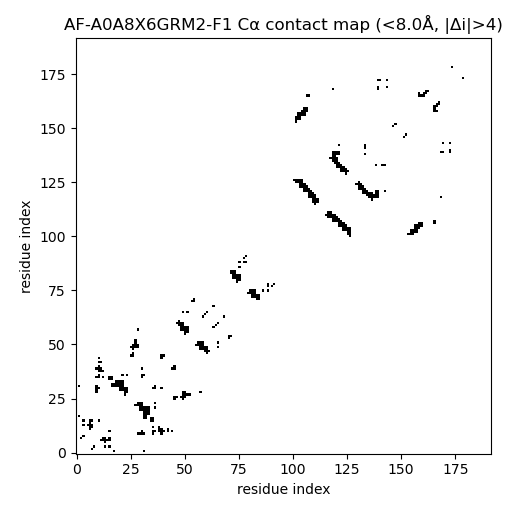87 ? -5.154 5.729 -29.225 1.00 88.44 87 HIS A O 1
ATOM 679 N N . MET A 1 88 ? -6.889 4.688 -30.222 1.00 86.75 88 MET A N 1
ATOM 680 C CA . MET A 1 88 ? -7.931 5.110 -29.287 1.00 86.75 88 MET A CA 1
ATOM 681 C C . MET A 1 88 ? -8.102 4.036 -28.203 1.00 86.75 88 MET A C 1
ATOM 683 O O . MET A 1 88 ? -8.705 2.989 -28.441 1.00 86.75 88 MET A O 1
ATOM 687 N N . CYS A 1 89 ? -7.533 4.267 -27.015 1.00 86.06 89 CYS A N 1
ATOM 688 C CA . CYS A 1 89 ? -7.680 3.355 -25.878 1.00 86.06 89 CYS A CA 1
ATOM 689 C C . CYS A 1 89 ? -8.920 3.716 -25.060 1.00 86.06 89 CYS A C 1
ATOM 691 O O . CYS A 1 89 ? -8.893 4.668 -24.283 1.00 86.06 89 CYS A O 1
ATOM 693 N N . TYR A 1 90 ? -9.988 2.937 -25.186 1.00 84.44 90 TYR A N 1
ATOM 694 C CA . TYR A 1 90 ? -11.175 3.097 -24.346 1.00 84.44 90 TYR A CA 1
ATOM 695 C C . TYR A 1 90 ? -10.968 2.475 -22.960 1.00 84.44 90 TYR A C 1
ATOM 697 O O . TYR A 1 90 ? -10.139 1.571 -22.796 1.00 84.44 90 TYR A O 1
ATOM 705 N N . LEU A 1 91 ? -11.728 2.953 -21.967 1.00 82.62 91 LEU A N 1
ATOM 706 C CA . LEU A 1 91 ? -11.726 2.405 -20.612 1.00 82.62 91 LEU A CA 1
ATOM 707 C C . LEU A 1 91 ? -12.057 0.908 -20.677 1.00 82.62 91 LEU A C 1
ATOM 709 O O . LEU A 1 91 ? -13.094 0.510 -21.208 1.00 82.62 91 LEU A O 1
ATOM 713 N N . GLN A 1 92 ? -11.140 0.073 -20.197 1.00 77.69 92 GLN A N 1
ATOM 714 C CA . GLN A 1 92 ? -11.350 -1.369 -20.183 1.00 77.69 92 GLN A CA 1
ATOM 715 C C . GLN A 1 92 ? -12.216 -1.726 -18.976 1.00 77.69 92 GLN A C 1
ATOM 717 O O . GLN A 1 92 ? -12.025 -1.171 -17.896 1.00 77.69 92 GLN A O 1
ATOM 722 N N . LYS A 1 93 ? -13.157 -2.660 -19.145 1.00 78.31 93 LYS A N 1
ATOM 723 C CA . LYS A 1 93 ? -13.887 -3.220 -18.004 1.00 78.31 93 LYS A CA 1
ATOM 724 C C . LYS A 1 93 ? -12.897 -4.004 -17.149 1.00 78.31 93 LYS A C 1
ATOM 726 O O . LYS A 1 93 ? -12.337 -4.994 -17.619 1.00 78.31 93 LYS A O 1
ATOM 731 N N . GLU A 1 94 ? -12.678 -3.565 -15.917 1.00 79.12 94 GLU A N 1
ATOM 732 C CA . GLU A 1 94 ? -11.978 -4.391 -14.942 1.00 79.12 94 GLU A CA 1
ATOM 733 C C . GLU A 1 94 ? -12.897 -5.532 -14.504 1.00 79.12 94 GLU A C 1
ATOM 735 O O . GLU A 1 94 ? -14.100 -5.350 -14.305 1.00 79.12 94 GLU A O 1
ATOM 740 N N . SER A 1 95 ? -12.340 -6.733 -14.373 1.00 79.25 95 SER A N 1
ATOM 741 C CA . SER A 1 95 ? -13.057 -7.828 -13.729 1.00 79.25 95 SER A CA 1
ATOM 742 C C . SER A 1 95 ? -13.306 -7.461 -12.269 1.00 79.25 95 SER A C 1
ATOM 744 O O . SER A 1 95 ? -12.369 -7.042 -11.584 1.00 79.25 95 SER A O 1
ATOM 746 N N . ALA A 1 96 ? -14.531 -7.670 -11.781 1.00 76.12 96 ALA A N 1
ATOM 747 C CA . ALA A 1 96 ? -14.826 -7.517 -10.363 1.00 76.12 96 ALA A CA 1
ATOM 748 C C . ALA A 1 96 ? -13.840 -8.357 -9.536 1.00 76.12 96 ALA A C 1
ATOM 750 O O . ALA A 1 96 ? -13.589 -9.529 -9.837 1.00 76.12 96 ALA A O 1
ATOM 751 N N . LYS A 1 97 ? -13.254 -7.748 -8.500 1.00 75.38 97 LYS A N 1
ATOM 752 C CA . LYS A 1 97 ? -12.460 -8.494 -7.520 1.00 75.38 97 LYS A CA 1
ATOM 753 C C . LYS A 1 97 ? -13.379 -9.529 -6.860 1.00 75.38 97 LYS A C 1
ATOM 755 O O . LYS A 1 97 ? -14.562 -9.259 -6.662 1.00 75.38 97 LYS A O 1
ATOM 760 N N . LYS A 1 98 ? -12.845 -10.711 -6.529 1.00 76.81 98 LYS A N 1
ATOM 761 C CA . LYS A 1 98 ? -13.599 -11.714 -5.759 1.00 76.81 98 LYS A CA 1
ATOM 762 C C . LYS A 1 98 ? -14.093 -11.073 -4.458 1.00 76.81 98 LYS A C 1
ATOM 764 O O . LYS A 1 98 ? -13.322 -10.350 -3.823 1.00 76.81 98 LYS A O 1
ATOM 769 N N . SER A 1 99 ? -15.348 -11.327 -4.086 1.00 72.25 99 SER A N 1
ATOM 770 C CA . SER A 1 99 ? -15.895 -10.865 -2.811 1.00 72.25 99 SER A CA 1
ATOM 771 C C . SER A 1 99 ? -15.046 -11.416 -1.664 1.00 72.25 99 SER A C 1
ATOM 773 O O . SER A 1 99 ? -14.630 -12.575 -1.680 1.00 72.25 99 SER A O 1
ATOM 775 N N . ASN A 1 100 ? -14.742 -10.558 -0.693 1.00 75.38 100 ASN A N 1
ATOM 776 C CA . ASN A 1 100 ? -14.117 -10.963 0.556 1.00 75.38 100 ASN A CA 1
ATOM 777 C C . ASN A 1 100 ? -15.147 -10.754 1.660 1.00 75.38 100 ASN A C 1
ATOM 779 O O . ASN A 1 100 ? -15.547 -9.622 1.907 1.00 75.38 100 ASN A O 1
ATOM 783 N N . GLU A 1 101 ? -15.575 -11.835 2.299 1.00 84.50 101 GLU A N 1
ATOM 784 C CA . GLU A 1 101 ? -16.536 -11.781 3.408 1.00 84.50 101 GLU A CA 1
ATOM 785 C C . GLU A 1 101 ? -15.869 -11.355 4.724 1.00 84.50 101 GLU A C 1
ATOM 787 O O . GLU A 1 101 ? -16.539 -10.993 5.685 1.00 84.50 101 GLU A O 1
ATOM 792 N N . LYS A 1 102 ? -14.530 -11.341 4.771 1.00 92.69 102 LYS A N 1
ATOM 793 C 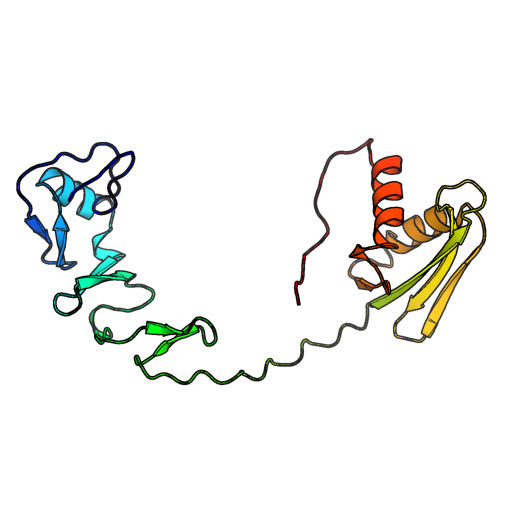CA . LYS A 1 102 ? -13.749 -10.969 5.954 1.00 92.69 102 LYS A CA 1
ATOM 794 C C . LYS A 1 102 ? -13.579 -9.455 6.064 1.00 92.69 102 LYS A C 1
ATOM 796 O O . LYS A 1 102 ? -12.458 -8.943 5.981 1.00 92.69 102 LYS A O 1
ATOM 801 N N . LEU A 1 103 ? -14.689 -8.746 6.225 1.00 94.31 103 LEU A N 1
ATOM 802 C CA . LEU A 1 103 ? -14.725 -7.298 6.427 1.00 94.31 103 LEU A CA 1
ATOM 803 C C . LEU A 1 103 ? -15.219 -6.967 7.834 1.00 94.31 103 LEU A C 1
ATOM 805 O O . LEU A 1 103 ? -16.136 -7.614 8.335 1.00 94.31 103 LEU A O 1
ATOM 809 N N . ILE A 1 104 ? -14.596 -5.961 8.443 1.00 96.44 104 ILE A N 1
ATOM 810 C CA . ILE A 1 104 ? -15.046 -5.332 9.687 1.00 96.44 104 ILE A CA 1
ATOM 811 C C . ILE A 1 104 ? -15.187 -3.844 9.391 1.00 96.44 104 ILE A C 1
ATOM 813 O O . ILE A 1 104 ? -14.211 -3.190 9.030 1.00 96.44 104 ILE A O 1
ATOM 817 N N . PHE A 1 105 ? -16.387 -3.310 9.527 1.00 97.00 105 PHE A N 1
ATOM 818 C CA . PHE 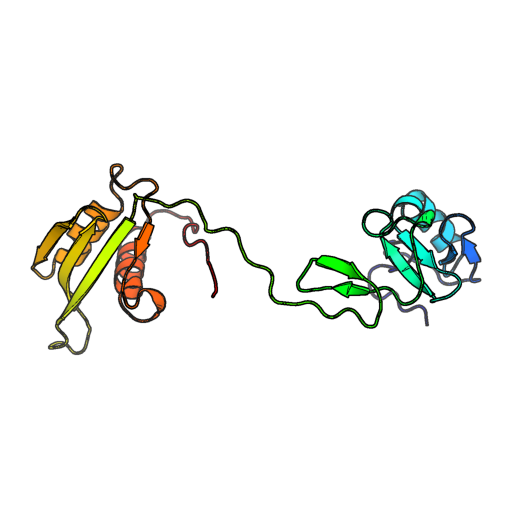A 1 105 ? -16.654 -1.880 9.472 1.00 97.00 105 PHE A CA 1
ATOM 819 C C . PHE A 1 105 ? -16.597 -1.330 10.889 1.00 97.00 105 PHE A C 1
ATOM 821 O O . PHE A 1 105 ? -17.035 -2.012 11.810 1.00 97.00 105 PHE A O 1
ATOM 828 N N . PHE A 1 106 ? -16.032 -0.147 11.096 1.00 97.88 106 PHE A N 1
ATOM 829 C CA . PHE A 1 106 ? -16.023 0.471 12.418 1.00 97.88 106 PHE A CA 1
ATOM 830 C C . PHE A 1 106 ? -16.034 1.993 12.345 1.00 97.88 106 PHE A C 1
ATOM 832 O O . PHE A 1 106 ? -15.623 2.574 11.340 1.00 97.88 106 PHE A O 1
ATOM 839 N N . ASP A 1 107 ? -16.477 2.610 13.433 1.00 97.88 107 ASP A N 1
ATOM 840 C CA . ASP A 1 107 ? -16.467 4.053 13.644 1.00 97.88 107 ASP A CA 1
ATOM 841 C C . ASP A 1 107 ? -16.139 4.366 15.110 1.00 97.88 107 ASP A C 1
ATOM 843 O O . ASP A 1 107 ? -16.351 3.527 16.001 1.00 97.88 107 ASP A O 1
ATOM 847 N N . PHE A 1 108 ? -15.595 5.555 15.357 1.00 97.62 108 PHE A N 1
ATOM 848 C CA . PHE A 1 108 ? -15.237 6.011 16.697 1.00 97.62 108 PHE A CA 1
ATOM 849 C C . PHE A 1 108 ? -16.009 7.262 17.084 1.00 97.62 108 PHE A C 1
ATOM 851 O O . PHE A 1 108 ? -15.958 8.276 16.393 1.00 97.62 108 PHE A O 1
ATOM 858 N N . GLU A 1 109 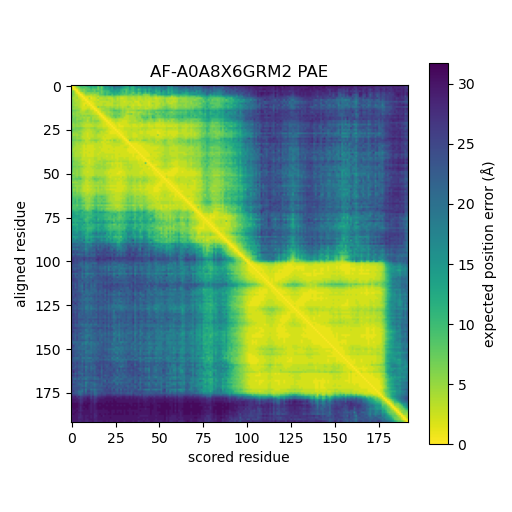? -16.593 7.234 18.277 1.00 97.38 109 GLU A N 1
ATOM 859 C CA . GLU A 1 109 ? -17.037 8.458 18.933 1.00 97.38 109 GLU A CA 1
ATOM 860 C C . GLU A 1 109 ? -15.913 8.996 19.812 1.00 97.38 109 GLU A C 1
ATOM 862 O O . GLU A 1 109 ? -15.141 8.242 20.427 1.00 97.38 109 GLU A O 1
ATOM 867 N N . THR A 1 110 ? -15.812 10.322 19.861 1.00 97.12 110 THR A N 1
ATOM 868 C CA . THR A 1 110 ? -14.770 11.001 20.628 1.00 97.12 110 THR A CA 1
ATOM 869 C C . THR A 1 110 ? -15.339 12.118 21.480 1.00 97.12 110 THR A C 1
ATOM 871 O O . THR A 1 110 ? -16.188 12.888 21.039 1.00 97.12 110 THR A O 1
ATOM 874 N N . ASP A 1 111 ? -14.796 12.246 22.682 1.00 96.12 111 ASP A N 1
ATOM 875 C CA . ASP A 1 111 ? -14.972 13.405 23.542 1.00 96.12 111 ASP A CA 1
ATOM 876 C C . ASP A 1 111 ? -13.867 14.435 23.253 1.00 96.12 111 ASP A C 1
ATOM 878 O O . ASP A 1 111 ? -12.689 14.077 23.189 1.00 96.12 111 ASP A O 1
ATOM 882 N N . LEU A 1 112 ? -14.254 15.704 23.078 1.00 95.31 112 LEU A N 1
ATOM 883 C CA . LEU A 1 112 ? -13.365 16.848 22.825 1.00 95.31 112 LEU A CA 1
ATOM 884 C C . LEU A 1 112 ? -13.341 17.850 23.996 1.00 95.31 112 LEU A C 1
ATOM 886 O O . LEU A 1 112 ? -12.726 18.909 23.900 1.00 95.31 112 LEU A O 1
ATOM 890 N N . SER A 1 113 ? -13.984 17.543 25.124 1.00 94.56 113 SER A N 1
ATOM 891 C CA . SER A 1 113 ? -14.079 18.434 26.292 1.00 94.56 113 SER A CA 1
ATOM 892 C C . SER A 1 113 ? -12.719 18.925 26.813 1.00 94.56 113 SER A C 1
ATOM 894 O O . SER A 1 113 ? -12.613 20.032 27.336 1.00 94.56 113 SER A O 1
ATOM 896 N N . THR A 1 114 ? -11.665 18.129 26.625 1.00 91.38 114 THR A N 1
ATOM 897 C CA . THR A 1 114 ? -10.288 18.436 27.044 1.00 91.38 114 THR A CA 1
ATOM 898 C C . THR A 1 114 ? -9.476 19.222 26.006 1.00 91.38 114 THR A C 1
ATOM 900 O O . THR A 1 114 ? -8.337 19.596 26.277 1.00 91.38 114 THR A O 1
ATOM 903 N N . GLY A 1 115 ? -10.031 19.462 24.814 1.00 93.06 115 GLY A N 1
ATOM 904 C CA . GLY A 1 115 ? -9.315 20.014 23.660 1.00 93.06 115 GLY A CA 1
ATOM 905 C C . GLY A 1 115 ? -8.534 18.976 22.843 1.00 93.06 115 GLY A C 1
ATOM 906 O O . GLY A 1 115 ? -8.087 19.287 21.741 1.00 93.06 115 GLY A O 1
ATOM 907 N N . GLU A 1 116 ? -8.413 17.737 23.329 1.00 92.75 116 GLU A N 1
ATOM 908 C CA . GLU A 1 116 ? -7.964 16.585 22.544 1.00 92.75 116 GLU A CA 1
ATOM 909 C C . GLU A 1 116 ? -9.139 15.651 22.251 1.00 92.75 116 GLU A C 1
ATOM 911 O O . GLU A 1 116 ? -9.991 15.439 23.110 1.00 92.75 116 GLU A O 1
ATOM 916 N N . HIS A 1 117 ? -9.155 15.044 21.062 1.00 95.44 117 HIS A N 1
ATOM 917 C CA . HIS A 1 117 ? -10.084 13.958 20.763 1.00 95.44 117 HIS A CA 1
ATOM 918 C C . HIS A 1 117 ? -9.671 12.697 21.524 1.00 95.44 117 HIS A C 1
ATOM 920 O O . HIS A 1 117 ? -8.609 12.118 21.261 1.00 95.44 117 HIS A O 1
ATOM 926 N N . ILE A 1 118 ? -10.523 12.255 22.444 1.00 95.81 118 ILE A N 1
ATOM 927 C CA . ILE A 1 118 ? -10.341 11.020 23.204 1.00 95.81 118 ILE A CA 1
ATOM 928 C C . ILE A 1 118 ? -11.483 10.074 22.854 1.00 95.81 118 ILE A C 1
ATOM 930 O O . ILE A 1 118 ? -12.648 10.405 23.053 1.00 95.81 118 ILE A O 1
ATOM 934 N N . VAL A 1 119 ? -11.147 8.889 22.342 1.00 97.38 119 VAL A N 1
ATOM 935 C CA . VAL A 1 119 ? -12.141 7.859 22.015 1.00 97.38 119 VAL A CA 1
ATOM 936 C C . VAL A 1 119 ? -12.864 7.427 23.287 1.00 97.38 119 VAL A C 1
ATOM 938 O O . VAL A 1 119 ? -12.225 6.959 24.232 1.00 97.38 119 VAL A O 1
ATOM 941 N N . ASN A 1 120 ? -14.185 7.571 23.293 1.00 97.25 120 ASN A N 1
ATOM 942 C CA . ASN A 1 120 ? -15.064 7.160 24.387 1.00 97.25 120 ASN A CA 1
ATOM 943 C C . ASN A 1 120 ? -16.099 6.108 23.955 1.00 97.25 120 ASN A C 1
ATOM 945 O O . ASN A 1 120 ? -16.768 5.540 24.817 1.00 97.25 120 ASN A O 1
ATOM 949 N N . CYS A 1 121 ? -16.224 5.820 22.657 1.00 97.81 121 CYS A N 1
ATOM 950 C CA . CYS A 1 121 ? -16.979 4.676 22.157 1.00 97.81 121 CYS A CA 1
ATOM 951 C C . CYS A 1 121 ? -16.397 4.161 20.836 1.00 97.81 121 CYS A C 1
ATOM 953 O O . CYS A 1 121 ? -15.846 4.919 20.036 1.00 97.81 121 CYS A O 1
ATOM 955 N N . VAL A 1 122 ? -16.531 2.857 20.615 1.00 97.88 122 VAL A N 1
ATOM 956 C CA . VAL A 1 122 ? -16.290 2.195 19.336 1.00 97.88 122 VAL A CA 1
ATOM 957 C C . VAL A 1 122 ? -17.514 1.373 18.972 1.00 97.88 122 VAL A C 1
ATOM 959 O O . VAL A 1 122 ? -17.932 0.526 19.762 1.00 97.88 122 VAL A O 1
ATOM 962 N N . ALA A 1 123 ? -18.014 1.550 17.753 1.00 97.69 123 ALA A N 1
ATOM 963 C CA . ALA A 1 123 ? -18.975 0.645 17.141 1.00 97.69 123 ALA A CA 1
ATOM 964 C C . ALA A 1 123 ? -18.309 -0.064 15.963 1.00 97.69 123 ALA A C 1
ATOM 966 O O . ALA A 1 123 ? -17.667 0.571 15.129 1.00 97.69 123 ALA A O 1
ATOM 967 N N . SER A 1 124 ? -18.436 -1.386 15.893 1.00 97.25 124 SER A N 1
ATOM 968 C CA . SER A 1 124 ? -17.936 -2.169 14.768 1.00 97.25 124 SER A CA 1
ATOM 969 C C . SER A 1 124 ? -18.892 -3.286 14.385 1.00 97.25 124 SER A C 1
ATOM 971 O O . SER A 1 124 ? -19.605 -3.816 15.232 1.00 97.25 124 SER A O 1
ATOM 973 N N . GLN A 1 125 ? -18.903 -3.633 13.104 1.00 96.94 125 GLN A N 1
ATOM 974 C CA . GLN A 1 125 ? -19.833 -4.584 12.518 1.00 96.94 125 GLN A CA 1
ATOM 975 C C . GLN A 1 125 ? -19.131 -5.435 11.456 1.00 96.94 125 GLN A C 1
ATOM 977 O O . GLN A 1 125 ? -18.366 -4.927 10.633 1.00 96.94 125 GLN A O 1
ATOM 982 N N . TYR A 1 126 ? -19.384 -6.739 11.458 1.00 95.50 126 TYR A N 1
ATOM 983 C CA . TYR A 1 126 ? -18.968 -7.639 10.385 1.00 95.50 126 TYR A CA 1
ATOM 984 C C . TYR A 1 126 ? -19.904 -7.530 9.177 1.00 95.50 126 TYR A C 1
ATOM 986 O O . TYR A 1 126 ? -21.013 -7.014 9.269 1.00 95.50 126 TYR A O 1
ATOM 994 N N . LEU A 1 127 ? -19.496 -8.082 8.032 1.00 92.50 127 LEU A N 1
ATOM 995 C CA . LEU A 1 127 ? -20.354 -8.109 6.840 1.00 92.50 127 LEU A CA 1
ATOM 996 C C . LEU A 1 127 ? -21.689 -8.851 7.060 1.00 92.50 127 LEU A C 1
ATOM 998 O O . LEU A 1 127 ? -22.672 -8.542 6.394 1.00 92.50 127 LEU A O 1
ATOM 1002 N N . ASP A 1 128 ? -21.728 -9.818 7.979 1.00 91.12 128 ASP A N 1
ATOM 1003 C CA . ASP A 1 128 ? -22.936 -10.583 8.319 1.00 91.12 128 ASP A CA 1
ATOM 1004 C C . ASP A 1 128 ? -23.887 -9.855 9.291 1.00 91.12 128 ASP A C 1
ATOM 1006 O O . ASP A 1 128 ? -24.938 -10.395 9.635 1.00 91.12 128 ASP A O 1
ATOM 1010 N N . GLY A 1 129 ? -23.542 -8.633 9.711 1.00 92.75 129 GLY A N 1
ATOM 1011 C CA . GLY A 1 129 ? -24.328 -7.827 10.642 1.00 92.75 129 GLY A CA 1
ATOM 1012 C C . GLY A 1 129 ? -24.027 -8.083 12.119 1.00 92.75 129 GLY A C 1
ATOM 1013 O O . GLY A 1 129 ? -24.609 -7.417 12.968 1.00 92.75 129 GLY A O 1
ATOM 1014 N N . THR A 1 130 ? -23.121 -9.006 12.456 1.00 95.62 130 THR A N 1
ATOM 1015 C CA . THR A 1 130 ? -22.675 -9.199 13.844 1.00 95.62 130 THR A CA 1
ATOM 1016 C C . THR A 1 130 ? -21.942 -7.949 14.332 1.00 95.62 130 THR A C 1
ATOM 1018 O O . THR A 1 130 ? -21.086 -7.422 13.624 1.00 95.62 130 THR A O 1
ATOM 1021 N N . GLU A 1 131 ? -22.234 -7.489 15.549 1.00 96.19 131 GLU A N 1
ATOM 1022 C CA . GLU A 1 131 ? -21.688 -6.243 16.098 1.00 96.19 131 GLU A CA 1
ATOM 1023 C C . GLU A 1 131 ? -20.757 -6.471 17.292 1.00 96.19 131 GLU A C 1
ATOM 1025 O O . GLU A 1 131 ? -20.938 -7.377 18.108 1.00 96.19 131 GLU A O 1
ATOM 1030 N N . PHE A 1 132 ? -19.764 -5.594 17.409 1.00 95.06 132 PHE A N 1
ATOM 1031 C CA . PHE A 1 132 ? -18.947 -5.390 18.595 1.00 95.06 132 PHE A CA 1
ATOM 1032 C C . PHE A 1 132 ? -18.979 -3.899 18.925 1.00 95.06 132 PHE A C 1
ATOM 1034 O O . PHE A 1 132 ? -18.476 -3.076 18.156 1.00 95.06 132 PHE A O 1
ATOM 1041 N N . VAL A 1 133 ? -19.565 -3.564 20.073 1.00 97.00 133 VAL A N 1
ATOM 1042 C CA . VAL A 1 133 ? -19.670 -2.194 20.582 1.00 97.00 133 VAL A CA 1
ATOM 1043 C C . VAL A 1 133 ? -18.984 -2.121 21.938 1.00 97.00 133 VAL A C 1
ATOM 1045 O O . VAL A 1 133 ? -19.137 -3.013 22.776 1.00 97.00 133 VAL A O 1
ATOM 1048 N N . CYS A 1 134 ? -18.209 -1.066 22.154 1.00 96.31 134 CYS A N 1
ATOM 1049 C CA . CYS A 1 134 ? -17.537 -0.824 23.417 1.00 96.31 134 CYS A CA 1
ATOM 1050 C C . CYS A 1 134 ? -17.594 0.655 23.781 1.00 96.31 134 CYS A C 1
ATOM 1052 O O . CYS A 1 134 ? -17.096 1.493 23.038 1.00 96.31 134 CYS A O 1
ATOM 1054 N N . GLU A 1 135 ? -18.101 0.948 24.973 1.00 97.00 135 GLU A N 1
ATOM 1055 C CA . GLU A 1 135 ? -18.149 2.292 25.548 1.00 97.00 135 GLU A CA 1
ATOM 1056 C C . GLU A 1 135 ? -17.089 2.467 26.645 1.00 97.00 135 GLU A C 1
ATOM 1058 O O . GLU A 1 135 ? -16.618 1.496 27.249 1.00 97.00 135 GLU A O 1
ATOM 1063 N N . GLY A 1 136 ? -16.734 3.723 26.910 1.00 96.62 136 GLY A N 1
ATOM 1064 C CA . GLY A 1 136 ? -15.762 4.141 27.914 1.00 96.62 136 GLY A CA 1
ATOM 1065 C C . GLY A 1 136 ? -14.434 4.616 27.321 1.00 96.62 136 GLY A C 1
ATOM 1066 O O . GLY A 1 136 ? -14.077 4.327 26.182 1.00 96.62 136 GLY A O 1
ATOM 1067 N N . TYR A 1 137 ? -13.647 5.330 28.127 1.00 95.62 137 TYR A N 1
ATOM 1068 C CA . TYR A 1 137 ? -12.341 5.864 27.709 1.00 95.62 137 TYR A CA 1
ATOM 1069 C C . TYR A 1 137 ? -11.255 4.786 27.508 1.00 95.62 137 TYR A C 1
ATOM 1071 O O . TYR A 1 137 ? -10.140 5.091 27.085 1.00 95.62 137 TYR A O 1
ATOM 1079 N N . ASP A 1 138 ? -11.563 3.516 27.790 1.00 96.06 138 ASP A N 1
ATOM 1080 C CA . ASP A 1 138 ? -10.721 2.364 27.461 1.00 96.06 138 ASP A CA 1
ATOM 1081 C C . ASP A 1 138 ? -11.147 1.648 26.163 1.00 96.06 138 ASP A C 1
ATOM 1083 O O . ASP A 1 138 ? -10.526 0.652 25.774 1.00 96.06 138 ASP A O 1
ATOM 1087 N N . ALA A 1 139 ? -12.160 2.167 25.457 1.00 97.19 139 ALA A N 1
ATOM 1088 C CA . ALA A 1 139 ? -12.730 1.542 24.268 1.00 97.19 139 ALA A CA 1
ATOM 1089 C C . ALA A 1 139 ? -11.702 1.355 23.141 1.00 97.19 139 ALA A C 1
ATOM 1091 O O . ALA A 1 139 ? -11.655 0.286 22.533 1.00 97.19 139 ALA A O 1
ATOM 1092 N N . ILE A 1 140 ? -10.802 2.323 22.924 1.00 96.19 140 ILE A N 1
ATOM 1093 C CA . ILE A 1 140 ? -9.719 2.188 21.936 1.00 96.19 140 ILE A CA 1
ATOM 1094 C C . ILE A 1 140 ? -8.791 1.005 22.247 1.00 96.19 140 ILE A C 1
ATOM 1096 O O . ILE A 1 140 ? -8.366 0.293 21.338 1.00 96.19 140 ILE A O 1
ATOM 1100 N N . ASP A 1 141 ? -8.493 0.752 23.525 1.00 95.88 141 ASP A N 1
ATOM 1101 C CA . ASP A 1 141 ? -7.593 -0.330 23.928 1.00 95.88 141 ASP A CA 1
ATOM 1102 C C . ASP A 1 141 ? -8.261 -1.698 23.761 1.00 95.88 141 ASP A C 1
ATOM 1104 O O . ASP A 1 141 ? -7.656 -2.619 23.204 1.00 95.88 141 ASP A O 1
ATOM 1108 N N . LYS A 1 142 ? -9.529 -1.811 24.171 1.00 96.50 142 LYS A N 1
ATOM 1109 C CA . LYS A 1 142 ? -10.348 -3.014 23.970 1.00 96.50 142 LYS A CA 1
ATOM 1110 C C . LYS A 1 142 ? -10.538 -3.319 22.487 1.00 96.50 142 LYS A C 1
ATOM 1112 O O . LYS A 1 142 ? -10.303 -4.454 22.075 1.00 96.50 142 LYS A O 1
ATOM 1117 N N . PHE A 1 143 ? -10.883 -2.314 21.684 1.00 97.00 143 PHE A N 1
ATOM 1118 C CA . PHE A 1 143 ? -11.067 -2.482 20.248 1.00 97.00 143 PHE A CA 1
ATOM 1119 C C . PHE A 1 143 ? -9.773 -2.890 19.549 1.00 97.00 143 PHE A C 1
ATOM 1121 O O . PHE A 1 143 ? -9.789 -3.844 18.783 1.00 97.00 143 PHE A O 1
ATOM 1128 N N . CYS A 1 144 ? -8.634 -2.251 19.833 1.00 96.12 144 CYS A N 1
ATOM 1129 C CA . CYS A 1 144 ? -7.371 -2.643 19.203 1.00 96.12 144 CYS A CA 1
ATOM 1130 C C . CYS A 1 144 ? -6.970 -4.079 19.575 1.00 96.12 144 CYS A C 1
ATOM 1132 O O . CYS A 1 144 ? -6.562 -4.850 18.708 1.00 96.12 144 CYS A O 1
ATOM 1134 N N . LYS A 1 145 ? -7.133 -4.485 20.841 1.00 95.12 145 LYS A N 1
ATOM 1135 C CA . LYS A 1 145 ? -6.888 -5.877 21.266 1.00 95.12 145 LYS A CA 1
ATOM 1136 C C . LYS A 1 145 ? -7.807 -6.869 20.555 1.00 95.12 145 LYS A C 1
ATOM 1138 O O . LYS A 1 145 ? -7.348 -7.930 20.139 1.00 95.12 145 LYS A O 1
ATOM 1143 N N . TYR A 1 146 ? -9.080 -6.518 20.408 1.00 95.56 146 TYR A N 1
ATOM 1144 C CA . TYR A 1 146 ? -10.057 -7.294 19.654 1.00 95.56 146 TYR A CA 1
ATOM 1145 C C . TYR A 1 146 ? -9.658 -7.388 18.172 1.00 95.56 146 TYR A C 1
ATOM 1147 O O . TYR A 1 146 ? -9.488 -8.492 17.651 1.00 95.56 146 TYR A O 1
ATOM 1155 N N . LEU A 1 147 ? -9.403 -6.255 17.516 1.00 95.69 147 LEU A N 1
ATOM 1156 C CA . LEU A 1 147 ? -9.066 -6.139 16.098 1.00 95.69 147 LEU A CA 1
ATOM 1157 C C . LEU A 1 147 ? -7.770 -6.876 15.733 1.00 95.69 147 LEU A C 1
ATOM 1159 O O . LEU A 1 147 ? -7.714 -7.530 14.697 1.00 95.69 147 LEU A O 1
ATOM 1163 N N . PHE A 1 148 ? -6.742 -6.818 16.583 1.00 94.31 148 PHE A N 1
ATOM 1164 C CA . PHE A 1 148 ? -5.459 -7.498 16.351 1.00 94.31 148 PHE A CA 1
ATOM 1165 C C . PHE A 1 148 ? -5.379 -8.901 16.961 1.00 94.31 148 PHE A C 1
ATOM 1167 O O . PHE A 1 148 ? -4.306 -9.511 16.975 1.00 94.31 148 PHE A O 1
ATOM 1174 N N . SER A 1 149 ? -6.496 -9.442 17.450 1.00 94.62 149 SER A N 1
ATOM 1175 C CA . SER A 1 149 ? -6.549 -10.820 17.931 1.00 94.62 149 SER A CA 1
ATOM 1176 C C . SER A 1 149 ? -6.341 -11.830 16.786 1.00 94.62 149 SER A C 1
ATOM 1178 O O . SER A 1 149 ? -6.629 -11.535 15.620 1.00 94.62 149 SER A O 1
ATOM 1180 N N . PRO A 1 150 ? -5.886 -13.065 17.084 1.00 95.31 150 PRO A N 1
ATOM 1181 C CA . PRO A 1 150 ? -5.721 -14.109 16.069 1.00 95.31 150 PRO A CA 1
ATOM 1182 C C . PRO A 1 150 ? -6.992 -14.415 15.260 1.00 95.31 150 PRO A C 1
ATOM 1184 O O . PRO A 1 150 ? -6.884 -14.844 14.111 1.00 95.31 150 PRO A O 1
ATOM 1187 N N . GLN A 1 151 ? -8.176 -14.170 15.832 1.00 94.06 151 GLN A N 1
ATOM 1188 C CA . GLN A 1 151 ? -9.474 -14.389 15.187 1.00 94.06 151 GLN A CA 1
ATOM 1189 C C . GLN A 1 151 ? -9.659 -13.531 13.927 1.00 94.06 151 GLN A C 1
ATOM 1191 O O . GLN A 1 151 ? -10.248 -13.993 12.952 1.00 94.06 151 GLN A O 1
ATOM 1196 N N . HIS A 1 152 ? -9.104 -12.317 13.903 1.00 94.69 152 HIS A N 1
ATOM 1197 C CA . HIS A 1 152 ? -9.250 -11.383 12.781 1.00 94.69 152 HIS A CA 1
ATOM 1198 C C . HIS A 1 152 ? -8.094 -11.440 11.785 1.00 94.69 152 HIS A C 1
ATOM 1200 O O . HIS A 1 152 ? -7.948 -10.576 10.916 1.00 94.69 152 HIS A O 1
ATOM 1206 N N . LYS A 1 153 ? -7.266 -12.486 11.847 1.00 92.88 153 LYS A N 1
ATOM 1207 C CA . LYS A 1 153 ? -6.189 -12.671 10.878 1.00 92.88 153 LYS A CA 1
ATOM 1208 C C . LYS A 1 153 ? -6.754 -12.785 9.456 1.00 92.88 153 LYS A C 1
ATOM 1210 O O . LYS A 1 153 ? -7.495 -13.711 9.124 1.00 92.88 153 LYS A O 1
ATOM 1215 N N . GLY A 1 154 ? -6.344 -11.855 8.594 1.00 90.81 154 GLY A N 1
ATOM 1216 C CA . GLY A 1 154 ? -6.781 -11.787 7.197 1.00 90.81 154 GLY A CA 1
ATOM 1217 C C . GLY A 1 154 ? -8.110 -11.060 6.974 1.00 90.81 154 GLY A C 1
ATOM 1218 O O . GLY A 1 154 ? -8.593 -11.056 5.843 1.00 90.81 154 GLY A O 1
ATOM 1219 N N . PHE A 1 155 ? -8.688 -10.449 8.011 1.00 94.75 155 PHE A N 1
ATOM 1220 C CA . PHE A 1 155 ? -9.778 -9.492 7.847 1.00 94.75 155 PHE A CA 1
ATOM 1221 C C . PHE A 1 155 ? -9.256 -8.144 7.347 1.00 94.75 155 PHE A C 1
ATOM 1223 O O . PHE A 1 155 ? -8.104 -7.775 7.579 1.00 94.75 155 PHE A O 1
ATOM 1230 N N . THR A 1 156 ? -10.119 -7.410 6.648 1.00 94.06 156 THR A N 1
ATOM 1231 C CA . THR A 1 156 ? -9.900 -6.005 6.289 1.00 94.06 156 THR A CA 1
ATOM 1232 C C . THR A 1 156 ? -10.826 -5.142 7.133 1.00 94.06 156 THR A C 1
ATOM 1234 O O . THR A 1 156 ? -12.043 -5.289 7.048 1.00 94.06 156 THR A O 1
ATOM 1237 N N . ALA A 1 157 ? -10.246 -4.252 7.936 1.00 95.50 157 ALA A N 1
ATOM 1238 C CA . ALA A 1 157 ? -11.003 -3.283 8.715 1.00 95.50 157 ALA A CA 1
ATOM 1239 C C . ALA A 1 157 ? -11.147 -1.965 7.946 1.00 95.50 157 ALA A C 1
ATOM 1241 O O . ALA A 1 157 ? -10.171 -1.464 7.381 1.00 95.50 157 ALA A O 1
ATOM 1242 N N . ILE A 1 158 ? -12.359 -1.420 7.914 1.00 95.50 158 ILE A N 1
ATOM 1243 C CA . ILE A 1 158 ? -12.735 -0.243 7.134 1.00 95.50 158 ILE A CA 1
ATOM 1244 C C . ILE A 1 158 ? -13.443 0.737 8.066 1.00 95.50 158 ILE A C 1
ATOM 1246 O O . ILE A 1 158 ? -14.423 0.379 8.705 1.00 95.50 158 ILE A O 1
ATOM 1250 N N . ALA A 1 159 ? -12.960 1.974 8.098 1.00 96.94 159 ALA A N 1
ATOM 1251 C CA . ALA A 1 159 ? -13.649 3.081 8.749 1.00 96.94 159 ALA A CA 1
ATOM 1252 C C . ALA A 1 159 ? -14.090 4.108 7.714 1.00 96.94 159 ALA A C 1
ATOM 1254 O O . ALA A 1 159 ? -13.467 4.216 6.648 1.00 96.94 159 ALA A O 1
ATOM 1255 N N . HIS A 1 160 ? -15.124 4.883 8.041 1.00 90.56 160 HIS A N 1
ATOM 1256 C CA . HIS A 1 160 ? -15.635 5.937 7.167 1.00 90.56 160 HIS A CA 1
ATOM 1257 C C . HIS A 1 160 ? -14.565 6.984 6.834 1.00 90.56 160 HIS A C 1
ATOM 1259 O O . HIS A 1 160 ? -14.479 7.418 5.683 1.00 90.56 160 HIS A O 1
ATOM 1265 N N . ASN A 1 161 ? -13.694 7.334 7.790 1.00 94.00 161 ASN A N 1
ATOM 1266 C CA . ASN A 1 161 ? -12.590 8.262 7.570 1.00 94.00 161 ASN A CA 1
ATOM 1267 C C . ASN A 1 161 ? -11.254 7.711 8.090 1.00 94.00 161 ASN A C 1
ATOM 1269 O O . ASN A 1 161 ? -10.510 8.366 8.825 1.00 94.00 161 ASN A O 1
ATOM 1273 N N . MET A 1 162 ? -10.891 6.514 7.617 1.00 94.12 162 MET A N 1
ATOM 1274 C CA . MET A 1 162 ? -9.648 5.840 8.010 1.00 94.12 162 MET A CA 1
ATOM 1275 C C . MET A 1 162 ? -8.401 6.734 7.886 1.00 94.12 162 MET A C 1
ATOM 1277 O O . MET A 1 162 ? -7.547 6.734 8.767 1.00 94.12 162 MET A O 1
ATOM 1281 N N . LYS A 1 163 ? -8.265 7.492 6.790 1.00 92.50 163 LYS A N 1
ATOM 1282 C CA . LYS A 1 163 ? -7.058 8.295 6.531 1.00 92.50 163 LYS A CA 1
ATOM 1283 C C . LYS A 1 163 ? -7.020 9.593 7.338 1.00 92.50 163 LYS A C 1
ATOM 1285 O O . LYS A 1 163 ? -5.930 10.024 7.698 1.00 92.50 163 LYS A O 1
ATOM 1290 N N . GLY A 1 164 ? -8.166 10.248 7.508 1.00 91.94 164 GLY A N 1
ATOM 1291 C CA . GLY A 1 164 ? -8.237 11.604 8.048 1.00 91.94 164 GLY A CA 1
ATOM 1292 C C . GLY A 1 164 ? -8.577 11.676 9.531 1.00 91.94 164 GLY A C 1
ATOM 1293 O O . GLY A 1 164 ? -8.350 12.722 10.128 1.00 91.94 164 GLY A O 1
ATOM 1294 N N . PHE A 1 165 ? -9.119 10.607 10.121 1.00 95.06 165 PHE A N 1
ATOM 1295 C CA . PHE A 1 165 ? -9.572 10.626 11.510 1.00 95.06 165 PHE A CA 1
ATOM 1296 C C . PHE A 1 165 ? -9.324 9.290 12.220 1.00 95.06 165 PHE A C 1
ATOM 1298 O O . PHE A 1 165 ? -8.366 9.181 12.985 1.00 95.06 165 PHE A O 1
ATOM 1305 N N . ASP A 1 166 ? -10.100 8.249 11.913 1.00 96.62 166 ASP A N 1
ATOM 1306 C CA . ASP A 1 166 ? -10.154 7.008 12.702 1.00 96.62 166 ASP A CA 1
ATOM 1307 C C . ASP A 1 166 ? -8.799 6.302 12.814 1.00 96.62 166 ASP A C 1
ATOM 1309 O O . ASP A 1 166 ? -8.370 5.862 13.887 1.00 96.62 166 ASP A O 1
ATOM 1313 N N . GLY A 1 167 ? -8.062 6.251 11.701 1.00 95.06 167 GLY A N 1
ATOM 1314 C CA . GLY A 1 167 ? -6.753 5.612 11.651 1.00 95.06 167 GLY A CA 1
ATOM 1315 C C . GLY A 1 167 ? -5.727 6.267 12.575 1.00 95.06 167 GLY A C 1
ATOM 1316 O O . GLY A 1 167 ? -4.804 5.587 13.027 1.00 95.06 167 GLY A O 1
ATOM 1317 N N . HIS A 1 168 ? -5.883 7.550 12.925 1.00 95.62 168 HIS A N 1
ATOM 1318 C CA . HIS A 1 168 ? -4.964 8.230 13.838 1.00 95.62 168 HIS A CA 1
ATOM 1319 C C . HIS A 1 168 ? -5.007 7.645 15.252 1.00 95.62 168 HIS A C 1
ATOM 1321 O O . HIS A 1 168 ? -3.952 7.525 15.878 1.00 95.62 168 HIS A O 1
ATOM 1327 N N . PHE A 1 169 ? -6.172 7.215 15.744 1.00 95.81 169 PHE A N 1
ATOM 1328 C CA . PHE A 1 169 ? -6.291 6.612 17.076 1.00 95.81 169 PHE A CA 1
ATOM 1329 C C . PHE A 1 169 ? -5.637 5.232 17.134 1.00 95.81 169 PHE A C 1
ATOM 1331 O O . PHE A 1 169 ? -4.894 4.942 18.072 1.00 95.81 169 PHE A O 1
ATOM 1338 N N . ILE A 1 170 ? -5.824 4.419 16.089 1.00 95.19 170 ILE A N 1
ATOM 1339 C CA . ILE A 1 170 ? -5.186 3.102 15.960 1.00 95.19 170 ILE A CA 1
ATOM 1340 C C . ILE A 1 170 ? -3.663 3.253 15.856 1.00 95.19 170 ILE A C 1
ATOM 1342 O O . ILE A 1 170 ? -2.918 2.572 16.563 1.00 95.19 170 ILE A O 1
ATOM 1346 N N . LEU A 1 171 ? -3.181 4.178 15.018 1.00 94.50 171 LEU A N 1
ATOM 1347 C CA . LEU A 1 171 ? -1.750 4.467 14.887 1.00 94.50 171 LEU A CA 1
ATOM 1348 C C . LEU A 1 171 ? -1.153 4.973 16.206 1.00 94.50 171 LEU A C 1
ATOM 1350 O O . LEU A 1 171 ? -0.094 4.496 16.614 1.00 94.50 171 LEU A O 1
ATOM 1354 N N . ARG A 1 172 ? -1.834 5.895 16.903 1.00 93.81 172 ARG A N 1
ATOM 1355 C CA . ARG A 1 172 ? -1.417 6.388 18.227 1.00 93.81 172 ARG A CA 1
ATOM 1356 C C . ARG A 1 172 ? -1.337 5.234 19.224 1.00 93.81 172 ARG A C 1
ATOM 1358 O O . ARG A 1 172 ? -0.318 5.105 19.902 1.00 93.81 172 ARG A O 1
ATOM 1365 N N . TRP A 1 173 ? -2.351 4.369 19.277 1.00 94.19 173 TRP A N 1
ATOM 1366 C CA . TRP A 1 173 ? -2.364 3.193 20.149 1.00 94.19 173 TRP A CA 1
ATOM 1367 C C . TRP A 1 173 ? -1.183 2.257 19.854 1.00 94.19 173 TRP A C 1
ATOM 1369 O O . TRP A 1 173 ? -0.433 1.915 20.772 1.00 94.19 173 TRP A O 1
ATOM 1379 N N . PHE A 1 174 ? -0.925 1.939 18.580 1.00 90.50 174 PHE A N 1
ATOM 1380 C CA . PHE A 1 174 ? 0.251 1.161 18.178 1.00 90.50 174 PHE A CA 1
ATOM 1381 C C . PHE A 1 174 ? 1.556 1.819 18.616 1.00 90.50 174 PHE A C 1
ATOM 1383 O O . PHE A 1 174 ? 2.388 1.176 19.251 1.00 90.50 174 PHE A O 1
ATOM 1390 N N . CYS A 1 175 ? 1.752 3.101 18.309 1.00 89.56 175 CYS A N 1
ATOM 1391 C CA . CYS A 1 175 ? 2.981 3.807 18.651 1.00 89.56 175 CYS A CA 1
ATOM 1392 C C . CYS A 1 175 ? 3.226 3.870 20.162 1.00 89.56 175 CYS A C 1
ATOM 1394 O O . CYS A 1 175 ? 4.380 3.862 20.581 1.00 89.56 175 CYS A O 1
ATOM 1396 N N . LEU A 1 176 ? 2.178 3.939 20.982 1.00 87.06 176 LEU A N 1
ATOM 1397 C CA . LEU A 1 176 ? 2.311 3.983 22.437 1.00 87.06 176 LEU A CA 1
ATOM 1398 C C . LEU A 1 176 ? 2.518 2.592 23.051 1.00 87.06 176 LEU A C 1
ATOM 1400 O O . LEU A 1 176 ? 3.272 2.467 24.012 1.00 87.06 176 LEU A O 1
ATOM 1404 N N . LYS A 1 177 ? 1.892 1.545 22.501 1.00 79.56 177 LYS A N 1
ATOM 1405 C CA . LYS A 1 177 ? 1.934 0.184 23.066 1.00 79.56 177 LYS A CA 1
ATOM 1406 C C . LYS A 1 177 ? 3.045 -0.702 22.487 1.00 79.56 177 LYS A C 1
ATOM 1408 O O . LYS A 1 177 ? 3.564 -1.554 23.199 1.00 79.56 177 LYS A O 1
ATOM 1413 N N . TYR A 1 178 ? 3.453 -0.488 21.234 1.00 64.31 178 TYR A N 1
ATOM 1414 C CA . TYR A 1 178 ? 4.442 -1.315 20.518 1.00 64.31 178 TYR A CA 1
ATOM 1415 C C . TYR A 1 178 ? 5.830 -0.676 20.381 1.00 64.31 178 TYR A C 1
ATOM 1417 O O . TYR A 1 178 ? 6.735 -1.295 19.823 1.00 64.31 178 TYR A O 1
ATOM 1425 N N . LYS A 1 179 ? 6.069 0.513 20.954 1.00 51.53 179 LYS A N 1
ATOM 1426 C CA . LYS A 1 179 ? 7.406 1.144 20.985 1.00 51.53 179 LYS A CA 1
ATOM 1427 C C . LYS A 1 179 ? 8.495 0.328 21.704 1.00 51.53 179 LYS A C 1
ATOM 1429 O O . LYS A 1 179 ? 9.658 0.707 21.621 1.00 51.53 179 LYS A O 1
ATOM 1434 N N . ASN A 1 180 ? 8.157 -0.804 22.324 1.00 47.78 180 ASN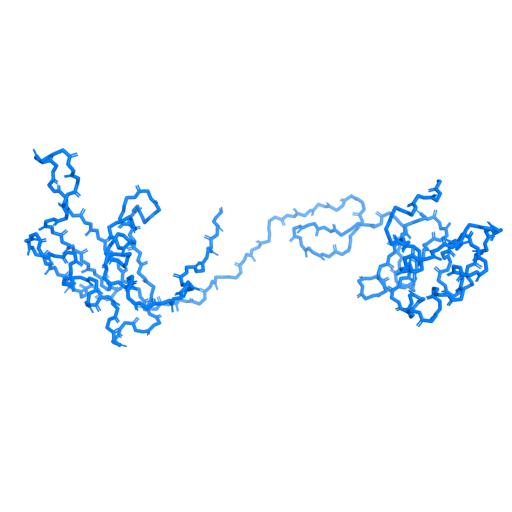 A N 1
ATOM 1435 C CA . ASN A 1 180 ? 9.134 -1.748 22.871 1.00 47.78 180 ASN A CA 1
ATOM 1436 C C . ASN A 1 180 ? 9.607 -2.838 21.888 1.00 47.78 180 ASN A C 1
ATOM 1438 O O . ASN A 1 180 ? 10.562 -3.535 22.210 1.00 47.78 180 ASN A O 1
ATOM 1442 N N . HIS A 1 181 ? 9.040 -2.973 20.680 1.00 43.41 181 HIS A N 1
ATOM 1443 C CA . HIS A 1 181 ? 9.544 -3.925 19.679 1.00 43.41 181 HIS A CA 1
ATOM 1444 C C . HIS A 1 181 ? 9.507 -3.349 18.251 1.00 43.41 181 HIS A C 1
ATOM 1446 O O . HIS A 1 181 ? 8.459 -3.034 17.696 1.00 43.41 181 HIS A O 1
ATOM 1452 N N . ARG A 1 182 ? 10.696 -3.224 17.642 1.00 41.78 182 ARG A N 1
ATOM 1453 C CA . ARG A 1 182 ? 10.927 -2.877 16.227 1.00 41.78 182 ARG A CA 1
ATOM 1454 C C . ARG A 1 182 ? 10.109 -3.785 15.288 1.00 41.78 182 ARG A C 1
ATOM 1456 O O . ARG A 1 182 ? 10.347 -4.984 15.312 1.00 41.78 182 ARG A O 1
ATOM 1463 N N . PHE A 1 183 ? 9.259 -3.233 14.415 1.00 39.72 183 PHE A N 1
ATOM 1464 C CA . PHE A 1 183 ? 9.435 -3.183 12.944 1.00 39.72 183 PHE A CA 1
ATOM 1465 C C . PHE A 1 183 ? 8.156 -2.694 12.231 1.00 39.72 183 PHE A C 1
ATOM 1467 O O . PHE A 1 183 ? 7.045 -3.105 12.548 1.00 39.72 183 PHE A O 1
ATOM 1474 N N . PHE A 1 184 ? 8.347 -1.831 11.230 1.00 39.84 184 PHE A N 1
ATOM 1475 C CA . PHE A 1 184 ? 7.349 -1.359 10.267 1.00 39.84 184 PHE A CA 1
ATOM 1476 C C . PHE A 1 184 ? 7.043 -2.451 9.232 1.00 39.84 184 PHE A C 1
ATOM 1478 O O . PHE A 1 184 ? 7.929 -2.786 8.452 1.00 39.84 184 PHE A O 1
ATOM 1485 N N . GLN A 1 185 ? 5.800 -2.932 9.163 1.00 44.25 185 GLN A N 1
ATOM 1486 C CA . GLN A 1 185 ? 5.102 -3.245 7.904 1.00 44.25 185 GLN A CA 1
ATOM 1487 C C . GLN A 1 185 ? 3.687 -3.739 8.209 1.00 44.25 185 GLN A C 1
ATOM 1489 O O . GLN A 1 185 ? 3.546 -4.845 8.711 1.00 44.25 185 GLN A O 1
ATOM 1494 N N . LEU A 1 186 ? 2.660 -2.942 7.893 1.00 40.06 186 LEU A N 1
ATOM 1495 C CA . LEU A 1 186 ? 1.311 -3.402 7.517 1.00 40.06 186 LEU A CA 1
ATOM 1496 C C . LEU A 1 186 ? 0.406 -2.194 7.246 1.00 40.06 186 LEU A C 1
ATOM 1498 O O . LEU A 1 186 ? -0.428 -1.850 8.061 1.00 40.06 186 LEU A O 1
ATOM 1502 N N . PHE A 1 187 ? 0.570 -1.558 6.087 1.00 36.75 187 PHE A N 1
ATOM 1503 C CA . PHE A 1 187 ? -0.541 -0.915 5.378 1.00 36.75 187 PHE A CA 1
ATOM 1504 C C . PHE A 1 187 ? -0.227 -0.993 3.884 1.00 36.75 187 PHE A C 1
ATOM 1506 O O . PHE A 1 187 ? 0.566 -0.222 3.344 1.00 36.75 187 PHE A O 1
ATOM 1513 N N . SER A 1 188 ? -0.795 -1.996 3.216 1.00 32.03 188 SER A N 1
ATOM 1514 C CA . SER A 1 188 ? -0.816 -2.064 1.758 1.00 32.03 188 SER A CA 1
ATOM 1515 C C . SER A 1 188 ? -1.792 -1.012 1.239 1.00 32.03 188 SER A C 1
ATOM 1517 O O . SER A 1 188 ? -3.007 -1.155 1.343 1.00 32.03 188 SER A O 1
ATOM 1519 N N . TYR A 1 189 ? -1.206 0.057 0.713 1.00 32.50 189 TYR A N 1
ATOM 1520 C CA . TYR A 1 189 ? -1.826 1.153 -0.015 1.00 32.50 189 TYR A CA 1
ATOM 1521 C C . TYR A 1 189 ? -2.589 0.632 -1.247 1.00 32.50 189 TYR A C 1
ATOM 1523 O O . TYR A 1 189 ? -1.999 -0.023 -2.107 1.00 32.50 189 TYR A O 1
ATOM 1531 N N . VAL A 1 190 ? -3.885 0.939 -1.347 1.00 31.94 190 VAL A N 1
ATOM 1532 C CA . VAL A 1 190 ? -4.656 0.829 -2.595 1.00 31.94 190 VAL A CA 1
ATOM 1533 C C . VAL A 1 190 ? -5.192 2.230 -2.904 1.00 31.94 190 VAL A C 1
ATOM 1535 O O . VAL A 1 190 ? -6.136 2.662 -2.246 1.00 31.94 190 VAL A O 1
ATOM 1538 N N . PRO A 1 191 ? -4.564 2.982 -3.823 1.00 35.22 191 PRO A N 1
ATOM 1539 C CA . PRO A 1 191 ? -5.086 4.268 -4.261 1.00 35.22 191 PRO A CA 1
ATOM 1540 C C . PRO A 1 191 ? -6.273 4.044 -5.206 1.00 35.22 191 PRO A C 1
ATOM 1542 O O . PRO A 1 191 ? -6.206 3.179 -6.084 1.00 35.22 191 PRO A O 1
ATOM 1545 N N . PHE A 1 192 ? -7.337 4.820 -5.002 1.00 36.97 192 PHE A N 1
ATOM 1546 C CA . PHE A 1 192 ? -8.280 5.166 -6.065 1.00 36.97 192 PHE A CA 1
ATOM 1547 C C . PHE A 1 192 ? -7.678 6.287 -6.916 1.00 36.97 192 PHE A C 1
ATOM 1549 O O . PHE A 1 192 ? -6.991 7.155 -6.325 1.00 36.97 192 PHE A O 1
#

Sequence (192 aa):
MHNCTTICHVCRSPSCQIGESKRCCDCDRNTGSEFCFKAHKENGLCDKLYQCRKCCKVNLRKDCPKSQHQCGEKRCPSCKKVVAENHMCYLQKESAKKSNEKLIFFDFETDLSTGEHIVNCVASQYLDGTEFVCEGYDAIDKFCKYLFSPQHKGFTAIAHNMKGFDGHFILRWFCLKYKNHRFFQLFSYVPF

Foldseek 3Di:
DFDQPAAGPQLRDRPQDADDWDADPLARDIARDPVSVVSNVVVVVSVQWHADPPQRDIDGCVQANPVRDDPQWDQDPQVRHTDHVPDDDDHDDDDDDPDDQQEKEKDFDFDCPVVDTQTQKMWIAGSVGDIDIDGGSCHLVVVLCVCPDPVSVPHDYDYPCCPPPDVVSSVVVCCVPVVVDDDDDDDDDDDD

pLDDT: mean 85.22, std 14.95, range [31.94, 97.88]

Secondary structure (DSSP, 8-state):
----SSS-TTT--SSPPP-S-EE-TTT-PEESSHHHHHHHHHTT-TTTEEE-TTT--EEETTTS-TTT--TT-EE-TTT-SEE-TT---PPPPPPPPPP---EEEEEEEEE-TTSS-EEEEEEEEETTS-EEEEESTTHHHHHHHHHTSGGGTT-EEEETTIIIIIHHHHHHHHHHHSTTS-----------

Solvent-accessible surface area (backbone atoms only — not comparable to full-atom values): 11871 Å² total; per-residue (Å²): 132,93,80,63,90,62,51,26,93,73,30,64,37,66,82,65,53,82,55,66,73,43,70,40,88,87,20,53,42,73,22,50,7,70,64,24,45,52,43,16,55,76,65,50,39,56,77,42,35,34,31,41,90,86,70,66,49,74,41,46,36,91,83,47,39,81,90,74,62,59,83,68,53,43,71,38,86,85,83,67,44,79,36,57,76,85,64,83,82,71,90,73,86,75,78,79,74,82,87,73,76,53,36,34,42,37,52,72,44,62,46,52,91,83,79,49,83,40,47,36,28,34,46,32,32,36,75,87,67,55,74,52,74,39,70,41,78,57,17,60,59,53,48,51,56,56,61,71,30,82,88,41,69,86,48,48,77,45,45,93,43,37,88,85,49,60,40,54,57,55,52,50,50,45,59,71,72,44,74,86,57,94,78,95,84,90,79,89,83,78,85,130